Protein AF-0000000069707863 (afdb_homodimer)

Radius of gyration: 17.32 Å; Cα contacts (8 Å, |Δi|>4): 376; chains: 2; bounding box: 35×45×36 Å

Foldseek 3Di:
DKKKKKKFAFDPVCQVVLVVLCVVCVVVVCPQPFWPDWDKDADPVDRRMIMIITGGNDPVSVVCVCVDPSVCVSVVVRVVGGPDDMDMDMDDDDDDDD/DKKKKKKFAFDPVCQVVLVVLCVVCVVVVCPQPFWPDWDKDADPVDRRMIMIITGGNDPVSVVCVCPDPSVCVSVVVRVVGGPDDMDMDMDDDDDDDD

Solvent-accessible surface area (backbone atoms only — not comparable to full-atom values): 10066 Å² total; per-residue (Å²): 100,31,38,38,42,39,41,39,37,35,30,76,91,33,42,65,60,48,53,53,51,45,66,75,40,48,64,63,56,37,66,32,78,44,36,62,30,34,31,38,31,36,35,70,87,41,88,36,29,35,30,41,42,33,34,21,61,34,71,66,34,48,49,52,43,66,69,29,69,66,38,47,55,54,47,60,56,53,58,74,36,42,69,49,85,65,48,72,52,47,27,32,78,77,44,78,44,114,101,31,38,37,42,38,40,40,36,35,32,76,91,34,40,65,61,48,54,53,52,46,65,74,38,48,64,63,55,37,65,32,80,45,36,62,28,34,33,37,30,36,35,69,88,40,88,38,28,36,31,42,42,33,34,20,62,35,71,64,34,49,50,52,43,66,69,28,70,65,39,49,56,55,47,60,58,54,58,74,35,42,66,50,82,66,47,73,53,48,26,32,76,76,44,80,44,115

Structure (mmCIF, N/CA/C/O backbone):
data_AF-0000000069707863-model_v1
#
loop_
_entity.id
_entity.type
_entity.pdbx_description
1 polymer 'Quinol monooxygenase YgiN'
#
loop_
_atom_site.group_PDB
_atom_site.id
_atom_site.type_symbol
_atom_site.label_atom_id
_atom_site.label_alt_id
_atom_site.label_comp_id
_atom_site.label_asym_id
_atom_site.label_entity_id
_atom_site.label_seq_id
_atom_site.pdbx_PDB_ins_code
_atom_site.Cartn_x
_atom_site.Cartn_y
_atom_site.Cartn_z
_atom_site.occupancy
_atom_site.B_iso_or_equiv
_atom_site.auth_seq_id
_atom_site.auth_comp_id
_atom_site.auth_asym_id
_atom_site.auth_atom_id
_atom_site.pdbx_PDB_model_num
ATOM 1 N N . MET A 1 1 ? 14.539 -3.631 5.797 1 92.75 1 MET A N 1
ATOM 2 C CA . MET A 1 1 ? 13.281 -4.238 5.383 1 92.75 1 MET A CA 1
ATOM 3 C C . MET A 1 1 ? 12.586 -3.387 4.328 1 92.75 1 MET A C 1
ATOM 5 O O . MET A 1 1 ? 12.578 -2.158 4.422 1 92.75 1 MET A O 1
ATOM 9 N N . MET A 1 2 ? 12.18 -4.062 3.244 1 97.88 2 MET A N 1
ATOM 10 C CA . MET A 1 2 ? 11.547 -3.383 2.115 1 97.88 2 MET A CA 1
ATOM 11 C C . MET A 1 2 ? 10.086 -3.801 1.975 1 97.88 2 MET A C 1
ATOM 13 O O . MET A 1 2 ? 9.766 -4.984 2.068 1 97.88 2 MET A O 1
ATOM 17 N N . ILE A 1 3 ? 9.281 -2.76 1.817 1 98.75 3 ILE A N 1
ATOM 18 C CA . ILE A 1 3 ? 7.863 -3 1.595 1 98.75 3 ILE A CA 1
ATOM 19 C C . ILE A 1 3 ? 7.574 -3.055 0.096 1 98.75 3 ILE A C 1
ATOM 21 O O . ILE A 1 3 ? 8.086 -2.232 -0.67 1 98.75 3 ILE A O 1
ATOM 25 N N . ARG A 1 4 ? 6.828 -4.039 -0.328 1 98.75 4 ARG A N 1
ATOM 26 C CA . ARG A 1 4 ? 6.414 -4.164 -1.722 1 98.75 4 ARG A CA 1
ATOM 27 C C . ARG A 1 4 ? 4.895 -4.227 -1.838 1 98.75 4 ARG A C 1
ATOM 29 O O . ARG A 1 4 ? 4.246 -5 -1.13 1 98.75 4 ARG A O 1
ATOM 36 N N . VAL A 1 5 ? 4.332 -3.342 -2.664 1 98.75 5 VAL A N 1
ATOM 37 C CA . VAL A 1 5 ? 2.9 -3.35 -2.953 1 98.75 5 VAL A CA 1
ATOM 38 C C . VAL A 1 5 ? 2.678 -3.531 -4.453 1 98.75 5 VAL A C 1
ATOM 40 O O . VAL A 1 5 ? 3.291 -2.838 -5.266 1 98.75 5 VAL A O 1
ATOM 43 N N . VAL A 1 6 ? 1.87 -4.477 -4.824 1 98.69 6 VAL A N 1
ATOM 44 C CA . VAL A 1 6 ? 1.46 -4.699 -6.207 1 98.69 6 VAL A CA 1
ATOM 45 C C . VAL A 1 6 ? -0.06 -4.598 -6.316 1 98.69 6 VAL A C 1
ATOM 47 O O . VAL A 1 6 ? -0.788 -5.348 -5.66 1 98.69 6 VAL A O 1
ATOM 50 N N . ARG A 1 7 ? -0.559 -3.674 -7.078 1 98.56 7 ARG A N 1
ATOM 51 C CA . ARG A 1 7 ? -1.98 -3.469 -7.332 1 98.56 7 ARG A CA 1
ATOM 52 C C . ARG A 1 7 ? -2.387 -4.055 -8.68 1 98.56 7 ARG A C 1
ATOM 54 O O . ARG A 1 7 ? -1.834 -3.684 -9.719 1 98.56 7 ARG A O 1
ATOM 61 N N . MET A 1 8 ? -3.361 -4.922 -8.57 1 98.81 8 MET A N 1
ATOM 62 C CA . MET A 1 8 ? -3.729 -5.734 -9.734 1 98.81 8 MET A CA 1
ATOM 63 C C . MET A 1 8 ? -5.215 -5.598 -10.039 1 98.81 8 MET A C 1
ATOM 65 O O . MET A 1 8 ? -6.055 -5.73 -9.148 1 98.81 8 MET A O 1
ATOM 69 N N . THR A 1 9 ? -5.535 -5.328 -11.305 1 98.88 9 THR A N 1
ATOM 70 C CA . THR A 1 9 ? -6.914 -5.27 -11.773 1 98.88 9 THR A CA 1
ATOM 71 C C . THR A 1 9 ? -7.234 -6.465 -12.664 1 98.88 9 THR A C 1
ATOM 73 O O . THR A 1 9 ? -6.574 -6.68 -13.688 1 98.88 9 THR A O 1
ATOM 76 N N . PHE A 1 10 ? -8.25 -7.152 -12.281 1 98.88 10 PHE A N 1
ATOM 77 C CA . PHE A 1 10 ? -8.57 -8.398 -12.969 1 98.88 10 PHE A CA 1
ATOM 78 C C . PHE A 1 10 ? -9.844 -8.242 -13.797 1 98.88 10 PHE A C 1
ATOM 80 O O . PHE A 1 10 ? -10.688 -7.391 -13.5 1 98.88 10 PHE A O 1
ATOM 87 N N . GLN A 1 11 ? -9.859 -9.086 -14.844 1 98.69 11 GLN A N 1
ATOM 88 C CA . GLN A 1 11 ? -11.156 -9.289 -15.477 1 98.69 11 GLN A CA 1
ATOM 89 C C . GLN A 1 11 ? -12.188 -9.781 -14.469 1 98.69 11 GLN A C 1
ATOM 91 O O . GLN A 1 11 ? -11.891 -10.641 -13.633 1 98.69 11 GLN A O 1
ATOM 96 N N . GLU A 1 12 ? -13.352 -9.227 -14.562 1 98.06 12 GLU A N 1
ATOM 97 C CA . GLU A 1 12 ? -14.344 -9.469 -13.523 1 98.06 12 GLU A CA 1
ATOM 98 C C . GLU A 1 12 ? -14.656 -10.961 -13.398 1 98.06 12 GLU A C 1
ATOM 100 O O . GLU A 1 12 ? -14.898 -11.461 -12.297 1 98.06 12 GLU A O 1
ATOM 105 N N . ASP A 1 13 ? -14.594 -11.633 -14.508 1 98.44 13 ASP A N 1
ATOM 106 C CA . ASP A 1 13 ? -14.945 -13.055 -14.484 1 98.44 13 ASP A CA 1
ATOM 107 C C . ASP A 1 13 ? -13.727 -13.914 -14.172 1 98.44 13 ASP A C 1
ATOM 109 O O . ASP A 1 13 ? -13.797 -15.148 -14.219 1 98.44 13 ASP A O 1
ATOM 113 N N . LYS A 1 14 ? -12.609 -13.312 -13.805 1 98.75 14 LYS A N 1
ATOM 114 C CA . LYS A 1 14 ? -11.383 -14.062 -13.562 1 98.75 14 LYS A CA 1
ATOM 115 C C . LYS A 1 14 ? -10.906 -13.898 -12.125 1 98.75 14 LYS A C 1
ATOM 117 O O . LYS A 1 14 ? -9.812 -14.344 -11.773 1 98.75 14 LYS A O 1
ATOM 122 N N . VAL A 1 15 ? -11.695 -13.25 -11.336 1 98.56 15 VAL A N 1
ATOM 123 C CA . VAL A 1 15 ? -11.344 -12.984 -9.945 1 98.56 15 VAL A CA 1
ATOM 124 C C . VAL A 1 15 ? -11.148 -14.305 -9.203 1 98.56 15 VAL A C 1
ATOM 126 O O . VAL A 1 15 ? -10.156 -14.484 -8.484 1 98.56 15 VAL A O 1
ATOM 129 N N . ARG A 1 16 ? -12.047 -15.25 -9.398 1 98.5 16 ARG A N 1
ATOM 130 C CA . ARG A 1 16 ? -11.961 -16.531 -8.711 1 98.5 16 ARG A CA 1
ATOM 131 C C . ARG A 1 16 ? -10.703 -17.281 -9.125 1 98.5 16 ARG A C 1
ATOM 133 O O . ARG A 1 16 ? -10.055 -17.922 -8.289 1 98.5 16 ARG A O 1
ATOM 140 N N . ASP A 1 17 ? -10.383 -17.219 -10.359 1 98.75 17 ASP A N 1
ATOM 141 C CA . ASP A 1 17 ? -9.164 -17.859 -10.844 1 98.75 17 ASP A CA 1
ATOM 142 C C . ASP A 1 17 ? -7.93 -17.312 -10.125 1 98.75 17 ASP A C 1
ATOM 144 O O . ASP A 1 17 ? -7.047 -18.078 -9.727 1 98.75 17 ASP A O 1
ATOM 148 N N . PHE A 1 18 ? -7.91 -16.047 -9.945 1 98.81 18 PHE A N 1
ATOM 149 C CA . PHE A 1 18 ? -6.797 -15.406 -9.25 1 98.81 18 PHE A CA 1
ATOM 150 C C . PHE A 1 18 ? -6.727 -15.875 -7.797 1 98.81 18 PHE A C 1
ATOM 152 O O . PHE A 1 18 ? -5.66 -16.266 -7.316 1 98.81 18 PHE A O 1
ATOM 159 N N . LEU A 1 19 ? -7.852 -15.805 -7.148 1 98.69 19 LEU A N 1
ATOM 160 C CA . LEU A 1 19 ? -7.895 -16.156 -5.734 1 98.69 19 LEU A CA 1
ATOM 161 C C . LEU A 1 19 ? -7.461 -17.609 -5.52 1 98.69 19 LEU A C 1
ATOM 163 O O . LEU A 1 19 ? -6.742 -17.906 -4.566 1 98.69 19 LEU A O 1
ATOM 167 N N . ASP A 1 20 ? -7.848 -18.516 -6.445 1 98.69 20 ASP A N 1
ATOM 168 C CA . ASP A 1 20 ? -7.445 -19.906 -6.375 1 98.69 20 ASP A CA 1
ATOM 169 C C . ASP A 1 20 ? -5.938 -20.062 -6.562 1 98.69 20 ASP A C 1
ATOM 171 O O . ASP A 1 20 ? -5.289 -20.828 -5.855 1 98.69 20 ASP A O 1
ATOM 175 N N . ASN A 1 21 ? -5.504 -19.328 -7.48 1 98.56 21 ASN A N 1
ATOM 176 C CA . ASN A 1 21 ? -4.07 -19.375 -7.746 1 98.56 21 ASN A CA 1
ATOM 177 C C . ASN A 1 21 ? -3.268 -18.859 -6.555 1 98.56 21 ASN A C 1
ATOM 179 O O . ASN A 1 21 ? -2.256 -19.453 -6.176 1 98.56 21 ASN A O 1
ATOM 183 N N . PHE A 1 22 ? -3.719 -17.766 -5.953 1 98.62 22 PHE A N 1
ATOM 184 C CA . PHE A 1 22 ? -3.061 -17.203 -4.781 1 98.62 22 PHE A CA 1
ATOM 185 C C . PHE A 1 22 ? -3.08 -18.203 -3.625 1 98.62 22 PHE A C 1
ATOM 187 O O . PHE A 1 22 ? -2.057 -18.422 -2.973 1 98.62 22 PHE A O 1
ATOM 194 N N . GLU A 1 23 ? -4.172 -18.797 -3.455 1 98.5 23 GLU A N 1
ATOM 195 C CA . GLU A 1 23 ? -4.316 -19.797 -2.395 1 98.5 23 GLU A CA 1
ATOM 196 C C . GLU A 1 23 ? -3.34 -20.953 -2.588 1 98.5 23 GLU A C 1
ATOM 198 O O . GLU A 1 23 ? -2.725 -21.422 -1.628 1 98.5 23 GLU A O 1
ATOM 203 N N . ALA A 1 24 ? -3.16 -21.312 -3.742 1 98.44 24 ALA A N 1
ATOM 204 C CA . ALA A 1 24 ? -2.318 -22.469 -4.062 1 98.44 24 ALA A CA 1
ATOM 205 C C . ALA A 1 24 ? -0.843 -22.141 -3.846 1 98.44 24 ALA A C 1
ATOM 207 O O . ALA A 1 24 ? -0.027 -23.047 -3.645 1 98.44 24 ALA A O 1
ATOM 208 N N . ASN A 1 25 ? -0.491 -20.797 -3.852 1 98.56 25 ASN A N 1
ATOM 209 C CA . ASN A 1 25 ? 0.928 -20.469 -3.918 1 98.56 25 ASN A CA 1
ATOM 210 C C . ASN A 1 25 ? 1.346 -19.578 -2.752 1 98.56 25 ASN A C 1
ATOM 212 O O . ASN A 1 25 ? 2.539 -19.359 -2.529 1 98.56 25 ASN A O 1
ATOM 216 N N . LYS A 1 26 ? 0.428 -19.047 -1.979 1 98.44 26 LYS A N 1
ATOM 217 C CA . LYS A 1 26 ? 0.691 -18 -0.992 1 98.44 26 LYS A CA 1
ATOM 218 C C . LYS A 1 26 ? 1.717 -18.469 0.039 1 98.44 26 LYS A C 1
ATOM 220 O O . LYS A 1 26 ? 2.568 -17.688 0.471 1 98.44 26 LYS A O 1
ATOM 225 N N . GLU A 1 27 ? 1.686 -19.75 0.437 1 98.62 27 GLU A N 1
ATOM 226 C CA . GLU A 1 27 ? 2.625 -20.25 1.438 1 98.62 27 GLU A CA 1
ATOM 227 C C . GLU A 1 27 ? 4.039 -20.328 0.872 1 98.62 27 GLU A C 1
ATOM 229 O O . GLU A 1 27 ? 5.012 -20.016 1.562 1 98.62 27 GLU A O 1
ATOM 234 N N . LYS A 1 28 ? 4.133 -20.797 -0.359 1 98.69 28 LYS A N 1
ATOM 235 C CA . LYS A 1 28 ? 5.441 -20.844 -1.007 1 98.69 28 LYS A CA 1
ATOM 236 C C . LYS A 1 28 ? 6.043 -19.453 -1.132 1 98.69 28 LYS A C 1
ATOM 238 O O . LYS A 1 28 ? 7.242 -19.266 -0.92 1 98.69 28 LYS A O 1
ATOM 243 N N . ILE A 1 29 ? 5.203 -18.422 -1.419 1 98.44 29 ILE A N 1
ATOM 244 C CA . ILE A 1 29 ? 5.648 -17.047 -1.562 1 98.44 29 ILE A CA 1
ATOM 245 C C . ILE A 1 29 ? 6.105 -16.5 -0.209 1 98.44 29 ILE A C 1
ATOM 247 O O . ILE A 1 29 ? 7.211 -15.977 -0.086 1 98.44 29 ILE A O 1
ATOM 251 N N . ARG A 1 30 ? 5.281 -16.719 0.786 1 98.62 30 ARG A N 1
ATOM 252 C CA . ARG A 1 30 ? 5.578 -16.219 2.127 1 98.62 30 ARG A CA 1
ATOM 253 C C . ARG A 1 30 ? 6.871 -16.828 2.662 1 98.62 30 ARG A C 1
ATOM 255 O O . ARG A 1 30 ? 7.629 -16.172 3.375 1 98.62 30 ARG A O 1
ATOM 262 N N . HIS A 1 31 ? 7.121 -18.047 2.287 1 98.44 31 HIS A N 1
ATOM 263 C CA . HIS A 1 31 ? 8.258 -18.766 2.859 1 98.44 31 HIS A CA 1
ATOM 264 C C . HIS A 1 31 ? 9.469 -18.703 1.928 1 98.44 31 HIS A C 1
ATOM 266 O O . HIS A 1 31 ? 10.477 -19.375 2.174 1 98.44 31 HIS A O 1
ATOM 272 N N . PHE A 1 32 ? 9.281 -18 0.833 1 98.56 32 PHE A N 1
ATOM 273 C CA . PHE A 1 32 ? 10.469 -17.781 0.01 1 98.56 32 PHE A CA 1
ATOM 274 C C . PHE A 1 32 ? 11.555 -17.062 0.804 1 98.56 32 PHE A C 1
ATOM 276 O O . PHE A 1 32 ? 11.258 -16.156 1.593 1 98.56 32 PHE A O 1
ATOM 283 N N . PRO A 1 33 ? 12.812 -17.438 0.567 1 98.38 33 PRO A N 1
ATOM 284 C CA . PRO A 1 33 ? 13.883 -16.828 1.354 1 98.38 33 PRO A CA 1
ATOM 285 C C . PRO A 1 33 ? 13.875 -15.297 1.271 1 98.38 33 PRO A C 1
ATOM 287 O O . PRO A 1 33 ? 13.914 -14.734 0.173 1 98.38 33 PRO A O 1
ATOM 290 N N . GLY A 1 34 ? 13.766 -14.641 2.43 1 98.5 34 GLY A N 1
ATOM 291 C CA . GLY A 1 34 ? 13.812 -13.188 2.5 1 98.5 34 GLY A CA 1
ATOM 292 C C . GLY A 1 34 ? 12.445 -12.555 2.65 1 98.5 34 GLY A C 1
ATOM 293 O O . GLY A 1 34 ? 12.344 -11.383 3.014 1 98.5 34 GLY A O 1
ATOM 294 N N . CYS A 1 35 ? 11.367 -13.258 2.35 1 98.75 35 CYS A N 1
ATOM 295 C CA . CYS A 1 35 ? 10.016 -12.758 2.576 1 98.75 35 CYS A CA 1
ATOM 296 C C . CYS A 1 35 ? 9.609 -12.922 4.035 1 98.75 35 CYS A C 1
ATOM 298 O O . CYS A 1 35 ? 9.57 -14.039 4.551 1 98.75 35 CYS A O 1
ATOM 300 N N . ARG A 1 36 ? 9.219 -11.836 4.668 1 98.56 36 ARG A N 1
ATOM 301 C CA . ARG A 1 36 ? 8.984 -11.891 6.109 1 98.56 36 ARG A CA 1
ATOM 302 C C . ARG A 1 36 ? 7.504 -11.711 6.43 1 98.56 36 ARG A C 1
ATOM 304 O O . ARG A 1 36 ? 7.07 -11.984 7.555 1 98.56 36 ARG A O 1
ATOM 311 N N . TYR A 1 37 ? 6.75 -11.281 5.496 1 98.62 37 TYR A N 1
ATOM 312 C CA . TYR A 1 37 ? 5.344 -10.961 5.699 1 98.62 37 TYR A CA 1
ATOM 313 C C . TYR A 1 37 ? 4.609 -10.844 4.371 1 98.62 37 TYR A C 1
ATOM 315 O O . TYR A 1 37 ? 5.164 -10.328 3.395 1 98.62 37 TYR A O 1
ATOM 323 N N . LEU A 1 38 ? 3.391 -11.336 4.293 1 98.81 38 LEU A N 1
ATOM 324 C CA . LEU A 1 38 ? 2.59 -11.273 3.072 1 98.81 38 LEU A CA 1
ATOM 325 C C . LEU A 1 38 ? 1.11 -11.109 3.402 1 98.81 38 LEU A C 1
ATOM 327 O O . LEU A 1 38 ? 0.571 -11.844 4.234 1 98.81 38 LEU A O 1
ATOM 331 N N . GLU A 1 39 ? 0.471 -10.125 2.795 1 98.81 39 GLU A N 1
ATOM 332 C CA . GLU A 1 39 ? -0.979 -9.977 2.859 1 98.81 39 GLU A CA 1
ATOM 333 C C . GLU A 1 39 ? -1.587 -9.867 1.465 1 98.81 39 GLU A C 1
ATOM 335 O O . GLU A 1 39 ? -0.919 -9.43 0.523 1 98.81 39 GLU A O 1
ATOM 340 N N . LEU A 1 40 ? -2.787 -10.273 1.352 1 98.88 40 LEU A N 1
ATOM 341 C CA . LEU A 1 40 ? -3.641 -9.953 0.212 1 98.88 40 LEU A CA 1
ATOM 342 C C . LEU A 1 40 ? -4.762 -9.008 0.622 1 98.88 40 LEU A C 1
ATOM 344 O O . LEU A 1 40 ? -5.48 -9.266 1.591 1 98.88 40 LEU A O 1
ATOM 348 N N . TRP A 1 41 ? -4.84 -7.848 -0.113 1 98.88 41 TRP A N 1
ATOM 349 C CA . TRP A 1 41 ? -5.898 -6.867 0.104 1 98.88 41 TRP A CA 1
ATOM 350 C C . TRP A 1 41 ? -6.863 -6.84 -1.076 1 98.88 41 TRP A C 1
ATOM 352 O O . TRP A 1 41 ? -6.48 -7.148 -2.207 1 98.88 41 TRP A O 1
ATOM 362 N N . GLN A 1 42 ? -8.117 -6.566 -0.79 1 98.75 42 GLN A N 1
ATOM 363 C CA . GLN A 1 42 ? -9.102 -6.262 -1.825 1 98.75 42 GLN A CA 1
ATOM 364 C C . GLN A 1 42 ? -9.562 -4.812 -1.734 1 98.75 42 GLN A C 1
ATOM 366 O O . GLN A 1 42 ? -9.844 -4.312 -0.643 1 98.75 42 GLN A O 1
ATOM 371 N N . ASP A 1 43 ? -9.641 -4.148 -2.896 1 98.62 43 ASP A N 1
ATOM 372 C CA . ASP A 1 43 ? -10.117 -2.771 -2.949 1 98.62 43 ASP A CA 1
ATOM 373 C C . ASP A 1 43 ? -11.516 -2.652 -2.359 1 98.62 43 ASP A C 1
ATOM 375 O O . ASP A 1 43 ? -12.375 -3.508 -2.6 1 98.62 43 ASP A O 1
ATOM 379 N N . LYS A 1 44 ? -11.68 -1.591 -1.643 1 97.56 44 LYS A N 1
ATOM 380 C CA . LYS A 1 44 ? -12.953 -1.398 -0.951 1 97.56 44 LYS A CA 1
ATOM 381 C C . LYS A 1 44 ? -14.086 -1.161 -1.942 1 97.56 44 LYS A C 1
ATOM 383 O O . LYS A 1 44 ? -15.219 -1.579 -1.706 1 97.56 44 LYS A O 1
ATOM 388 N N . ASN A 1 45 ? -13.789 -0.566 -3.059 1 96.25 45 ASN A N 1
ATOM 389 C CA . ASN A 1 45 ? -14.82 -0.116 -3.982 1 96.25 45 ASN A CA 1
ATOM 390 C C . ASN A 1 45 ? -14.906 -1.016 -5.211 1 96.25 45 ASN A C 1
ATOM 392 O O . ASN A 1 45 ? -15.953 -1.097 -5.855 1 96.25 45 ASN A O 1
ATOM 396 N N . PHE A 1 46 ? -13.812 -1.64 -5.551 1 97.5 46 PHE A N 1
ATOM 397 C CA . PHE A 1 46 ? -13.734 -2.451 -6.762 1 97.5 46 PHE A CA 1
ATOM 398 C C . PHE A 1 46 ? -13.367 -3.891 -6.426 1 97.5 46 PHE A C 1
ATOM 400 O O . PHE A 1 46 ? -12.211 -4.188 -6.113 1 97.5 46 PHE A O 1
ATOM 407 N N . LYS A 1 47 ? -14.273 -4.785 -6.676 1 97.5 47 LYS A N 1
ATOM 408 C CA . LYS A 1 47 ? -14.141 -6.172 -6.23 1 97.5 47 LYS A CA 1
ATOM 409 C C . LYS A 1 47 ? -13.117 -6.922 -7.074 1 97.5 47 LYS A C 1
ATOM 411 O O . LYS A 1 47 ? -12.68 -8.016 -6.703 1 97.5 47 LYS A O 1
ATOM 416 N N . ASN A 1 48 ? -12.789 -6.348 -8.234 1 98.75 48 ASN A N 1
ATOM 417 C CA . ASN A 1 48 ? -11.836 -7.039 -9.102 1 98.75 48 ASN A CA 1
ATOM 418 C C . ASN A 1 48 ? -10.438 -6.449 -8.977 1 98.75 48 ASN A C 1
ATOM 420 O O . ASN A 1 48 ? -9.578 -6.703 -9.82 1 98.75 48 ASN A O 1
ATOM 424 N N . ILE A 1 49 ? -10.211 -5.586 -8 1 98.81 49 ILE A N 1
ATOM 425 C CA . ILE A 1 49 ? -8.891 -5.02 -7.762 1 98.81 49 ILE A CA 1
ATOM 426 C C . ILE A 1 49 ? -8.328 -5.57 -6.453 1 98.81 49 ILE A C 1
ATOM 428 O O . ILE A 1 49 ? -8.977 -5.488 -5.406 1 98.81 49 ILE A O 1
ATOM 432 N N . PHE A 1 50 ? -7.086 -6.148 -6.547 1 98.88 50 PHE A N 1
ATOM 433 C CA . PHE A 1 50 ? -6.391 -6.734 -5.406 1 98.88 50 PHE A CA 1
ATOM 434 C C . PHE A 1 50 ? -4.977 -6.176 -5.293 1 98.88 50 PHE A C 1
ATOM 436 O O . PHE A 1 50 ? -4.418 -5.676 -6.273 1 98.88 50 PHE A O 1
ATOM 443 N N . MET A 1 51 ? -4.445 -6.27 -4.035 1 98.81 51 MET A N 1
ATOM 444 C CA . MET A 1 51 ? -3.07 -5.852 -3.775 1 98.81 51 MET A CA 1
ATOM 445 C C . MET A 1 51 ? -2.348 -6.875 -2.906 1 98.81 51 MET A C 1
ATOM 447 O O . MET A 1 51 ? -2.926 -7.41 -1.956 1 98.81 51 MET A O 1
ATOM 451 N N . THR A 1 52 ? -1.172 -7.156 -3.299 1 98.81 52 THR A N 1
ATOM 452 C CA . THR A 1 52 ? -0.298 -7.844 -2.355 1 98.81 52 THR A CA 1
ATOM 453 C C . THR A 1 52 ? 0.585 -6.848 -1.611 1 98.81 52 THR A C 1
ATOM 455 O O . THR A 1 52 ? 1.066 -5.875 -2.199 1 98.81 52 THR A O 1
ATOM 458 N N . TYR A 1 53 ? 0.608 -7.055 -0.36 1 98.81 53 TYR A N 1
ATOM 459 C CA . TYR A 1 53 ? 1.462 -6.324 0.57 1 98.81 53 TYR A CA 1
ATOM 460 C C . TYR A 1 53 ? 2.459 -7.258 1.244 1 98.81 53 TYR A C 1
ATOM 462 O O . TYR A 1 53 ? 2.068 -8.172 1.977 1 98.81 53 TYR A O 1
ATOM 470 N N . SER A 1 54 ? 3.82 -6.945 1.012 1 98.81 54 SER A N 1
ATOM 471 C CA . SER A 1 54 ? 4.82 -7.883 1.513 1 98.81 54 SER A CA 1
ATOM 472 C C . SER A 1 54 ? 6.043 -7.148 2.055 1 98.81 54 SER A C 1
ATOM 474 O O . SER A 1 54 ? 6.301 -6.004 1.684 1 98.81 54 SER A O 1
ATOM 476 N N . HIS A 1 55 ? 6.688 -7.801 2.992 1 98.75 55 HIS A N 1
ATOM 477 C CA . HIS A 1 55 ? 7.945 -7.328 3.557 1 98.75 55 HIS A CA 1
ATOM 478 C C . HIS A 1 55 ? 9.102 -8.234 3.156 1 98.75 55 HIS A C 1
ATOM 480 O O . HIS A 1 55 ? 9.039 -9.453 3.336 1 98.75 55 HIS A O 1
ATOM 486 N N . TRP A 1 56 ? 10.141 -7.59 2.682 1 98.62 56 TRP A N 1
ATOM 487 C CA . TRP A 1 56 ? 11.328 -8.305 2.229 1 98.62 56 TRP A CA 1
ATOM 488 C C . TRP A 1 56 ? 12.57 -7.84 2.982 1 98.62 56 TRP A C 1
ATOM 490 O O . TRP A 1 56 ? 12.742 -6.641 3.227 1 98.62 56 TRP A O 1
ATOM 500 N N . GLU A 1 57 ? 13.469 -8.758 3.236 1 98.31 57 GLU A N 1
ATOM 501 C CA . GLU A 1 57 ? 14.672 -8.461 4.008 1 98.31 57 GLU A CA 1
ATOM 502 C C . GLU A 1 57 ? 15.578 -7.484 3.268 1 98.31 57 GLU A C 1
ATOM 504 O O . GLU A 1 57 ? 16.312 -6.723 3.893 1 98.31 57 GLU A O 1
ATOM 509 N N . SER A 1 58 ? 15.547 -7.613 1.938 1 97.5 58 SER A N 1
ATOM 510 C CA . SER A 1 58 ? 16.375 -6.75 1.104 1 97.5 58 SER A CA 1
ATOM 511 C C . SER A 1 58 ? 15.844 -6.688 -0.326 1 97.5 58 SER A C 1
ATOM 513 O O . SER A 1 58 ? 14.992 -7.492 -0.713 1 97.5 58 SER A O 1
ATOM 515 N N . GLU A 1 59 ? 16.297 -5.703 -0.994 1 97 59 GLU A N 1
ATOM 516 C CA . GLU A 1 59 ? 15.977 -5.625 -2.416 1 97 59 GLU A CA 1
ATOM 517 C C . GLU A 1 59 ? 16.5 -6.848 -3.164 1 97 59 GLU A C 1
ATOM 519 O O . GLU A 1 59 ? 15.859 -7.336 -4.098 1 97 59 GLU A O 1
ATOM 524 N N . GLU A 1 60 ? 17.656 -7.281 -2.723 1 97.75 60 GLU A N 1
ATOM 525 C CA . GLU A 1 60 ? 18.266 -8.461 -3.334 1 97.75 60 GLU A CA 1
ATOM 526 C C . GLU A 1 60 ? 17.375 -9.688 -3.158 1 97.75 60 GLU A C 1
ATOM 528 O O . GLU A 1 60 ? 17.188 -10.477 -4.094 1 97.75 60 GLU A O 1
ATOM 533 N N . ALA A 1 61 ? 16.812 -9.812 -1.992 1 98.25 61 ALA A N 1
ATOM 534 C CA . ALA A 1 61 ? 15.93 -10.945 -1.729 1 98.25 61 ALA A CA 1
ATOM 535 C C . ALA A 1 61 ? 14.695 -10.883 -2.625 1 98.25 61 ALA A C 1
ATOM 537 O O . ALA A 1 61 ? 14.297 -11.898 -3.207 1 98.25 61 ALA A O 1
ATOM 538 N N . LEU A 1 62 ? 14.125 -9.703 -2.773 1 98.31 62 LEU A N 1
ATOM 539 C CA . LEU A 1 62 ? 12.969 -9.531 -3.648 1 98.31 62 LEU A CA 1
ATOM 540 C C . LEU A 1 62 ? 13.328 -9.859 -5.094 1 98.31 62 LEU A C 1
ATOM 542 O O . LEU A 1 62 ? 12.57 -10.539 -5.789 1 98.31 62 LEU A O 1
ATOM 546 N N . ASN A 1 63 ? 14.484 -9.422 -5.523 1 98.12 63 ASN A N 1
ATOM 547 C CA . ASN A 1 63 ? 14.914 -9.672 -6.895 1 98.12 63 ASN A CA 1
ATOM 548 C C . ASN A 1 63 ? 15.148 -11.164 -7.145 1 98.12 63 ASN A C 1
ATOM 550 O O . ASN A 1 63 ? 14.852 -11.672 -8.227 1 98.12 63 ASN A O 1
ATOM 554 N N . GLN A 1 64 ? 15.68 -11.852 -6.16 1 98.44 64 GLN A N 1
ATOM 555 C CA . GLN A 1 64 ? 15.836 -13.297 -6.27 1 98.44 64 GLN A CA 1
ATOM 556 C C . GLN A 1 64 ? 14.484 -13.977 -6.453 1 98.44 64 GLN A C 1
ATOM 558 O O . GLN A 1 64 ? 14.359 -14.914 -7.25 1 98.44 64 GLN A O 1
ATOM 563 N N . TYR A 1 65 ? 13.562 -13.484 -5.738 1 98.69 65 TYR A N 1
ATOM 564 C CA . TYR A 1 65 ? 12.211 -14.016 -5.879 1 98.69 65 TYR A CA 1
ATOM 565 C C . TYR A 1 65 ? 11.672 -13.75 -7.277 1 98.69 65 TYR A C 1
ATOM 567 O O . TYR A 1 65 ? 11.156 -14.656 -7.938 1 98.69 65 TYR A O 1
ATOM 575 N N . ARG A 1 66 ? 11.797 -12.5 -7.754 1 98.06 66 ARG A N 1
ATOM 576 C CA . ARG A 1 66 ? 11.258 -12.109 -9.047 1 98.06 66 ARG A CA 1
ATOM 577 C C . ARG A 1 66 ? 11.914 -12.898 -10.18 1 98.06 66 ARG A C 1
ATOM 579 O O . ARG A 1 66 ? 11.312 -13.094 -11.234 1 98.06 66 ARG A O 1
ATOM 586 N N . ASP A 1 67 ? 13.141 -13.391 -9.914 1 98.12 67 ASP A N 1
ATOM 587 C CA . ASP A 1 67 ? 13.883 -14.141 -10.914 1 98.12 67 ASP A CA 1
ATOM 588 C C . ASP A 1 67 ? 13.68 -15.648 -10.742 1 98.12 67 ASP A C 1
ATOM 590 O O . ASP A 1 67 ? 14.188 -16.438 -11.531 1 98.12 67 ASP A O 1
ATOM 594 N N . SER A 1 68 ? 12.984 -16.062 -9.82 1 98.56 68 SER A N 1
ATOM 595 C CA . SER A 1 68 ? 12.805 -17.469 -9.477 1 98.56 68 SER A CA 1
ATOM 596 C C . SER A 1 68 ? 11.781 -18.125 -10.398 1 98.56 68 SER A C 1
ATOM 598 O O . SER A 1 68 ? 10.961 -17.438 -11.016 1 98.56 68 SER A O 1
ATOM 600 N N . GLU A 1 69 ? 11.805 -19.438 -10.438 1 98.12 69 GLU A N 1
ATOM 601 C CA . GLU A 1 69 ? 10.805 -20.234 -11.156 1 98.12 69 GLU A CA 1
ATOM 602 C C . GLU A 1 69 ? 9.422 -20.078 -10.531 1 98.12 69 GLU A C 1
ATOM 604 O O . GLU A 1 69 ? 8.414 -20.031 -11.242 1 98.12 69 GLU A O 1
ATOM 609 N N . LEU A 1 70 ? 9.461 -19.938 -9.242 1 98.38 70 LEU A N 1
ATOM 610 C CA . LEU A 1 70 ? 8.203 -19.766 -8.531 1 98.38 70 LEU A CA 1
ATOM 611 C C . LEU A 1 70 ? 7.469 -18.516 -9.016 1 98.38 70 LEU A C 1
ATOM 613 O O . LEU A 1 70 ? 6.309 -18.578 -9.422 1 98.38 70 LEU A O 1
ATOM 617 N N . PHE A 1 71 ? 8.133 -17.375 -9.023 1 98.56 71 PHE A N 1
ATOM 618 C CA . PHE A 1 71 ? 7.52 -16.125 -9.445 1 98.56 71 PHE A CA 1
ATOM 619 C C . PHE A 1 71 ? 7.082 -16.203 -10.898 1 98.56 71 PHE A C 1
ATOM 621 O O . PHE A 1 71 ? 5.957 -15.828 -11.234 1 98.56 71 PHE A O 1
ATOM 628 N N . LYS A 1 72 ? 7.988 -16.703 -11.727 1 98.12 72 LYS A N 1
ATOM 629 C CA . LYS A 1 72 ? 7.684 -16.75 -13.148 1 98.12 72 LYS A CA 1
ATOM 630 C C . LYS A 1 72 ? 6.426 -17.578 -13.406 1 98.12 72 LYS A C 1
ATOM 632 O O . LYS A 1 72 ? 5.57 -17.188 -14.211 1 98.12 72 LYS A O 1
ATOM 637 N N . SER A 1 73 ? 6.32 -18.625 -12.719 1 97.81 73 SER A N 1
ATOM 638 C CA . SER A 1 73 ? 5.152 -19.484 -12.891 1 97.81 73 SER A CA 1
ATOM 639 C C . SER A 1 73 ? 3.885 -18.797 -12.398 1 97.81 73 SER A C 1
ATOM 641 O O . SER A 1 73 ? 2.891 -18.719 -13.125 1 97.81 73 SER A O 1
ATOM 643 N N . VAL A 1 74 ? 3.893 -18.25 -11.195 1 98.25 74 VAL A N 1
ATOM 644 C CA . VAL A 1 74 ? 2.734 -17.594 -10.602 1 98.25 74 VAL A CA 1
ATOM 645 C C . VAL A 1 74 ? 2.35 -16.375 -11.422 1 98.25 74 VAL A C 1
ATOM 647 O O . VAL A 1 74 ? 1.181 -16.188 -11.766 1 98.25 74 VAL A O 1
ATOM 650 N N . TRP A 1 75 ? 3.326 -15.602 -11.781 1 97.88 75 TRP A N 1
ATOM 651 C CA . TRP A 1 75 ? 3.08 -14.305 -12.414 1 97.88 75 TRP A CA 1
ATOM 652 C C . TRP A 1 75 ? 2.631 -14.484 -13.859 1 97.88 75 TRP A C 1
ATOM 654 O O . TRP A 1 75 ? 1.784 -13.734 -14.352 1 97.88 75 TRP A O 1
ATOM 664 N N . THR A 1 76 ? 3.217 -15.469 -14.562 1 97.75 76 THR A N 1
ATOM 665 C CA . THR A 1 76 ? 2.814 -15.742 -15.938 1 97.75 76 THR A CA 1
ATOM 666 C C . THR A 1 76 ? 1.324 -16.062 -16.016 1 97.75 76 THR A C 1
ATOM 668 O O . THR A 1 76 ? 0.621 -15.555 -16.891 1 97.75 76 THR A O 1
ATOM 671 N N . TYR A 1 77 ? 0.909 -16.828 -15.141 1 98.38 77 TYR A N 1
ATOM 672 C CA . TYR A 1 77 ? -0.512 -17.156 -15.094 1 98.38 77 TYR A CA 1
ATOM 673 C C . TYR A 1 77 ? -1.334 -15.938 -14.672 1 98.38 77 TYR A C 1
ATOM 675 O O . TYR A 1 77 ? -2.33 -15.602 -15.32 1 98.38 77 TYR A O 1
ATOM 683 N N . THR A 1 78 ? -0.95 -15.242 -13.609 1 98.56 78 THR A N 1
ATOM 684 C CA . THR A 1 78 ? -1.692 -14.117 -13.039 1 98.56 78 THR A CA 1
ATOM 685 C C . THR A 1 78 ? -1.9 -13.023 -14.078 1 98.56 78 THR A C 1
ATOM 687 O O . THR A 1 78 ? -2.992 -12.461 -14.188 1 98.56 78 THR A O 1
ATOM 690 N N . LYS A 1 79 ? -0.938 -12.836 -14.898 1 98.19 79 LYS A N 1
ATOM 691 C CA . LYS A 1 79 ? -0.98 -11.75 -15.875 1 98.19 79 LYS A CA 1
ATOM 692 C C . LYS A 1 79 ? -2.051 -12 -16.938 1 98.19 79 LYS A C 1
ATOM 694 O O . LYS A 1 79 ? -2.609 -11.055 -17.484 1 98.19 79 LYS A O 1
ATOM 699 N N . THR A 1 80 ? -2.348 -13.234 -17.219 1 98.56 80 THR A N 1
ATOM 700 C CA . THR A 1 80 ? -3.348 -13.562 -18.234 1 98.56 80 THR A CA 1
ATOM 701 C C . THR A 1 80 ? -4.742 -13.164 -17.75 1 98.56 80 THR A C 1
ATOM 703 O O . THR A 1 80 ? -5.676 -13.078 -18.562 1 98.56 80 THR A O 1
ATOM 706 N N . LEU A 1 81 ? -4.828 -12.922 -16.469 1 98.75 81 LEU A N 1
ATOM 707 C CA . LEU A 1 81 ? -6.129 -12.641 -15.867 1 98.75 81 LEU A CA 1
ATOM 708 C C . LEU A 1 81 ? -6.371 -11.141 -15.781 1 98.75 81 LEU A C 1
ATOM 710 O O . LEU A 1 81 ? -7.484 -10.703 -15.461 1 98.75 81 LEU A O 1
ATOM 714 N N . PHE A 1 82 ? -5.395 -10.305 -16.094 1 98.62 82 PHE A N 1
ATOM 715 C CA . PHE A 1 82 ? -5.441 -8.859 -15.883 1 98.62 82 PHE A CA 1
ATOM 716 C C . PHE A 1 82 ? -6.379 -8.195 -16.891 1 98.62 82 PHE A C 1
ATOM 718 O O . PHE A 1 82 ? -6.512 -8.664 -18.016 1 98.62 82 PHE A O 1
ATOM 725 N N . SER A 1 83 ? -7.035 -7.191 -16.438 1 98.62 83 SER A N 1
ATOM 726 C CA . SER A 1 83 ? -7.762 -6.316 -17.344 1 98.62 83 SER A CA 1
ATOM 727 C C . SER A 1 83 ? -6.992 -5.027 -17.594 1 98.62 83 SER A C 1
ATOM 729 O O . SER A 1 83 ? -7.363 -4.238 -18.469 1 98.62 83 SER A O 1
ATOM 731 N N . GLU A 1 84 ? -5.977 -4.691 -16.812 1 98.19 84 GLU A N 1
ATOM 732 C CA . GLU A 1 84 ? -5.09 -3.535 -16.906 1 98.19 84 GLU A CA 1
ATOM 733 C C . GLU A 1 84 ? -3.684 -3.881 -16.438 1 98.19 84 GLU A C 1
ATOM 735 O O . GLU A 1 84 ? -3.49 -4.855 -15.703 1 98.19 84 GLU A O 1
ATOM 740 N N . LYS A 1 85 ? -2.717 -3.129 -16.875 1 97.5 85 LYS A N 1
ATOM 741 C CA . LYS A 1 85 ? -1.358 -3.309 -16.359 1 97.5 85 LYS A CA 1
ATOM 742 C C . LYS A 1 85 ? -1.302 -3.09 -14.852 1 97.5 85 LYS A C 1
ATOM 744 O O . LYS A 1 85 ? -1.894 -2.139 -14.336 1 97.5 85 LYS A O 1
ATOM 749 N N . PRO A 1 86 ? -0.55 -3.924 -14.172 1 98.19 86 PRO A N 1
ATOM 750 C CA . PRO A 1 86 ? -0.443 -3.738 -12.719 1 98.19 86 PRO A CA 1
ATOM 751 C C . PRO A 1 86 ? 0.427 -2.541 -12.344 1 98.19 86 PRO A C 1
ATOM 753 O O . PRO A 1 86 ? 1.188 -2.039 -13.172 1 98.19 86 PRO A O 1
ATOM 756 N N . MET A 1 87 ? 0.193 -2.086 -11.148 1 97.06 87 MET A N 1
ATOM 757 C CA . MET A 1 87 ? 1.057 -1.094 -10.508 1 97.06 87 MET A CA 1
ATOM 758 C C . MET A 1 87 ? 1.866 -1.721 -9.383 1 97.06 87 MET A C 1
ATOM 760 O O . MET A 1 87 ? 1.323 -2.459 -8.555 1 97.06 87 MET A O 1
ATOM 764 N N . ALA A 1 88 ? 3.154 -1.458 -9.414 1 97.56 88 ALA A N 1
ATOM 765 C CA . ALA A 1 88 ? 4.016 -2 -8.367 1 97.56 88 ALA A CA 1
ATOM 766 C C . ALA A 1 88 ? 5.016 -0.954 -7.883 1 97.56 88 ALA A C 1
ATOM 768 O O . ALA A 1 88 ? 5.566 -0.193 -8.688 1 97.56 88 ALA A O 1
ATOM 769 N N . PHE A 1 89 ? 5.195 -0.92 -6.562 1 97.69 89 PHE A N 1
ATOM 770 C CA . PHE A 1 89 ? 6.242 -0.063 -6.016 1 97.69 89 PHE A CA 1
ATOM 771 C C . PHE A 1 89 ? 6.824 -0.667 -4.742 1 97.69 89 PHE A C 1
ATOM 773 O O . PHE A 1 89 ? 6.18 -1.489 -4.086 1 97.69 89 PHE A O 1
ATOM 780 N N . SER A 1 90 ? 8.023 -0.306 -4.504 1 98.56 90 SER A N 1
ATOM 781 C CA . SER A 1 90 ? 8.734 -0.652 -3.273 1 98.56 90 SER A CA 1
ATOM 782 C C . SER A 1 90 ? 9.008 0.586 -2.428 1 98.56 90 SER A C 1
ATOM 784 O O . SER A 1 90 ? 9.172 1.685 -2.961 1 98.56 90 SER A O 1
ATOM 786 N N . ALA A 1 91 ? 8.992 0.358 -1.171 1 98.56 91 ALA A N 1
ATOM 787 C CA . ALA A 1 91 ? 9.18 1.489 -0.268 1 98.56 91 ALA A CA 1
ATOM 788 C C . ALA A 1 91 ? 9.883 1.054 1.016 1 98.56 91 ALA A C 1
ATOM 790 O O . ALA A 1 91 ? 10.016 -0.143 1.281 1 98.56 91 ALA A O 1
ATOM 791 N N . LYS A 1 92 ? 10.383 2.064 1.718 1 97.94 92 LYS A N 1
ATOM 792 C CA . LYS A 1 92 ? 10.938 1.866 3.055 1 97.94 92 LYS A CA 1
ATOM 793 C C . LYS A 1 92 ? 10.125 2.621 4.102 1 97.94 92 LYS A C 1
ATOM 795 O O . LYS A 1 92 ? 9.688 3.748 3.861 1 97.94 92 LYS A O 1
ATOM 800 N N . LYS A 1 93 ? 9.961 1.977 5.199 1 97.94 93 LYS A N 1
ATOM 801 C CA . LYS A 1 93 ? 9.289 2.619 6.324 1 97.94 93 LYS A CA 1
ATOM 802 C C . LYS A 1 93 ? 10.195 3.648 6.992 1 97.94 93 LYS A C 1
ATOM 804 O O . LYS A 1 93 ? 11.305 3.32 7.43 1 97.94 93 LYS A O 1
ATOM 809 N N . ILE A 1 94 ? 9.656 4.879 7.094 1 97.5 94 ILE A N 1
ATOM 810 C CA . ILE A 1 94 ? 10.523 5.887 7.691 1 97.5 94 ILE A CA 1
ATOM 811 C C . ILE A 1 94 ? 9.938 6.348 9.023 1 97.5 94 ILE A C 1
ATOM 813 O O . ILE A 1 94 ? 10.648 6.898 9.867 1 97.5 94 ILE A O 1
ATOM 817 N N . GLU A 1 95 ? 8.641 6.219 9.195 1 97.94 95 GLU A N 1
ATOM 818 C CA . GLU A 1 95 ? 7.953 6.453 10.461 1 97.94 95 GLU A CA 1
ATOM 819 C C . GLU A 1 95 ? 6.91 5.371 10.734 1 97.94 95 GLU A C 1
ATOM 821 O O . GLU A 1 95 ? 6.293 4.848 9.805 1 97.94 95 GLU A O 1
ATOM 826 N N . GLU A 1 96 ? 6.754 5.082 12.008 1 98.12 96 GLU A N 1
ATOM 827 C CA . GLU A 1 96 ? 5.707 4.164 12.453 1 98.12 96 GLU A CA 1
ATOM 828 C C . GLU A 1 96 ? 5.07 4.645 13.758 1 98.12 96 GLU A C 1
ATOM 830 O O . GLU A 1 96 ? 5.773 4.918 14.727 1 98.12 96 GLU A O 1
ATOM 835 N N . LEU A 1 97 ? 3.783 4.73 13.711 1 97.75 97 LEU A N 1
ATOM 836 C CA . LEU A 1 97 ? 3.002 5.09 14.883 1 97.75 97 LEU A CA 1
ATOM 837 C C . LEU A 1 97 ? 1.946 4.031 15.18 1 97.75 97 LEU A C 1
ATOM 839 O O . LEU A 1 97 ? 0.888 4.012 14.547 1 97.75 97 LEU A O 1
ATOM 843 N N . PRO A 1 98 ? 2.189 3.186 16.188 1 94.88 98 PRO A N 1
ATOM 844 C CA . PRO A 1 98 ? 1.263 2.09 16.484 1 94.88 98 PRO A CA 1
ATOM 845 C C . PRO A 1 98 ? 0.021 2.551 17.25 1 94.88 98 PRO A C 1
ATOM 847 O O . PRO A 1 98 ? 0.059 3.574 17.938 1 94.88 98 PRO A O 1
ATOM 850 N N . MET B 1 1 ? -11.812 -3.348 9.883 1 92.75 1 MET B N 1
ATOM 851 C CA . MET B 1 1 ? -10.625 -2.514 9.75 1 92.75 1 MET B CA 1
ATOM 852 C C . MET B 1 1 ? -10.305 -2.238 8.289 1 92.75 1 MET B C 1
ATOM 854 O O . MET B 1 1 ? -10.422 -3.129 7.441 1 92.75 1 MET B O 1
ATOM 858 N N . MET B 1 2 ? -10.102 -0.952 7.992 1 97.88 2 MET B N 1
ATOM 859 C CA . MET B 1 2 ? -9.844 -0.511 6.625 1 97.88 2 MET B CA 1
ATOM 860 C C . MET B 1 2 ? -8.422 0.028 6.484 1 97.88 2 MET B C 1
ATOM 862 O O . MET B 1 2 ? -7.957 0.794 7.328 1 97.88 2 MET B O 1
ATOM 866 N N . ILE B 1 3 ? -7.805 -0.464 5.422 1 98.75 3 ILE B N 1
ATOM 867 C CA . ILE B 1 3 ? -6.465 0.013 5.105 1 98.75 3 ILE B CA 1
ATOM 868 C C . ILE B 1 3 ? -6.551 1.18 4.125 1 98.75 3 ILE B C 1
ATOM 870 O O . ILE B 1 3 ? -7.32 1.135 3.162 1 98.75 3 ILE B O 1
ATOM 874 N N . ARG B 1 4 ? -5.828 2.23 4.391 1 98.75 4 ARG B N 1
ATOM 875 C CA . ARG B 1 4 ? -5.754 3.383 3.5 1 98.75 4 ARG B CA 1
ATOM 876 C C . ARG B 1 4 ? -4.312 3.672 3.098 1 98.75 4 ARG B C 1
ATOM 878 O O . ARG B 1 4 ? -3.424 3.738 3.951 1 98.75 4 ARG B O 1
ATOM 885 N N . VAL B 1 5 ? -4.062 3.748 1.781 1 98.75 5 VAL B N 1
ATOM 886 C CA . VAL B 1 5 ? -2.756 4.125 1.25 1 98.75 5 VAL B CA 1
ATOM 887 C C . VAL B 1 5 ? -2.893 5.371 0.381 1 98.75 5 VAL B C 1
ATOM 889 O O . VAL B 1 5 ? -3.764 5.438 -0.49 1 98.75 5 VAL B O 1
ATOM 892 N N . VAL B 1 6 ? -2.105 6.367 0.64 1 98.62 6 VAL B N 1
ATOM 893 C CA . VAL B 1 6 ? -2.023 7.578 -0.171 1 98.62 6 VAL B CA 1
ATOM 894 C C . VAL B 1 6 ? -0.598 7.758 -0.689 1 98.62 6 VAL B C 1
ATOM 896 O O . VAL B 1 6 ? 0.347 7.859 0.097 1 98.62 6 VAL B O 1
ATOM 899 N N . ARG B 1 7 ? -0.401 7.75 -1.967 1 98.56 7 ARG B N 1
ATOM 900 C CA . ARG B 1 7 ? 0.884 7.953 -2.627 1 98.56 7 ARG B CA 1
ATOM 901 C C . ARG B 1 7 ? 1.008 9.383 -3.156 1 98.56 7 ARG B C 1
ATOM 903 O O . ARG B 1 7 ? 0.182 9.82 -3.957 1 98.56 7 ARG B O 1
ATOM 910 N N . MET B 1 8 ? 2.062 10 -2.686 1 98.81 8 MET B N 1
ATOM 911 C CA . MET B 1 8 ? 2.221 11.43 -2.922 1 98.81 8 MET B CA 1
ATOM 912 C C . MET B 1 8 ? 3.561 11.727 -3.582 1 98.81 8 MET B C 1
ATOM 914 O O . MET B 1 8 ? 4.602 11.25 -3.129 1 98.81 8 MET B O 1
ATOM 918 N N . THR B 1 9 ? 3.533 12.5 -4.66 1 98.88 9 THR B N 1
ATOM 919 C CA . THR B 1 9 ? 4.738 12.961 -5.34 1 98.88 9 THR B CA 1
ATOM 920 C C . THR B 1 9 ? 4.957 14.453 -5.109 1 98.88 9 THR B C 1
ATOM 922 O O . THR B 1 9 ? 4.098 15.273 -5.438 1 98.88 9 THR B O 1
ATOM 925 N N . PHE B 1 10 ? 6.105 14.75 -4.609 1 98.88 10 PHE B N 1
ATOM 926 C CA . PHE B 1 10 ? 6.379 16.125 -4.215 1 98.88 10 PHE B CA 1
ATOM 927 C C . PHE B 1 10 ? 7.387 16.766 -5.16 1 98.88 10 PHE B C 1
ATOM 929 O O . PHE B 1 10 ? 8.172 16.078 -5.805 1 98.88 10 PHE B O 1
ATOM 936 N N . GLN B 1 11 ? 7.246 18.109 -5.207 1 98.69 11 GLN B N 1
ATOM 937 C CA . GLN B 1 11 ? 8.359 18.844 -5.777 1 98.69 11 GLN B CA 1
ATOM 938 C C . GLN B 1 11 ? 9.656 18.547 -5.031 1 98.69 11 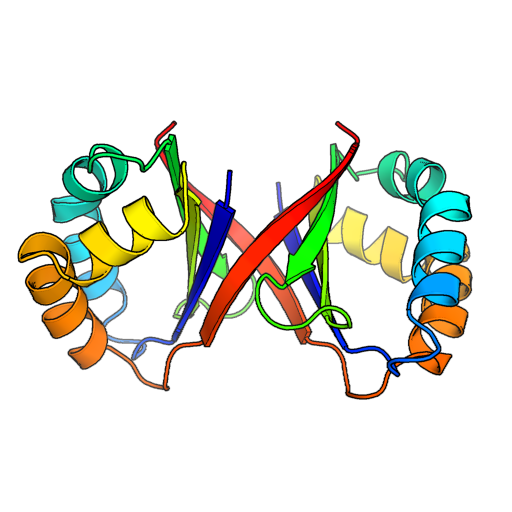GLN B C 1
ATOM 940 O O . GLN B 1 11 ? 9.672 18.484 -3.801 1 98.69 11 GLN B O 1
ATOM 945 N N . GLU B 1 12 ? 10.688 18.359 -5.777 1 98.06 12 GLU B N 1
ATOM 946 C CA . GLU B 1 12 ? 11.93 17.875 -5.184 1 98.06 12 GLU B CA 1
ATOM 947 C C . GLU B 1 12 ? 12.422 18.828 -4.09 1 98.06 12 GLU B C 1
ATOM 949 O O . GLU B 1 12 ? 12.984 18.375 -3.088 1 98.06 12 GLU B O 1
ATOM 954 N N . ASP B 1 13 ? 12.172 20.078 -4.289 1 98.44 13 ASP B N 1
ATOM 955 C CA . ASP B 1 13 ? 12.672 21.062 -3.328 1 98.44 13 ASP B CA 1
ATOM 956 C C . ASP B 1 13 ? 11.672 21.281 -2.191 1 98.44 13 ASP B C 1
ATOM 958 O O . ASP B 1 13 ? 11.875 22.141 -1.342 1 98.44 13 ASP B O 1
ATOM 962 N N . LYS B 1 14 ? 10.625 20.484 -2.135 1 98.69 14 LYS B N 1
ATOM 963 C CA . LYS B 1 14 ? 9.586 20.688 -1.128 1 98.69 14 LYS B CA 1
ATOM 964 C C . LYS B 1 14 ? 9.461 19.469 -0.219 1 98.69 14 LYS B C 1
ATOM 966 O O . LYS B 1 14 ? 8.547 19.391 0.606 1 98.69 14 LYS B O 1
ATOM 971 N N . VAL B 1 15 ? 10.336 18.531 -0.381 1 98.56 15 VAL B N 1
ATOM 972 C CA . VAL B 1 15 ? 10.312 17.297 0.395 1 98.56 15 VAL B CA 1
ATOM 973 C C . VAL B 1 15 ? 10.453 17.625 1.882 1 98.56 15 VAL B C 1
ATOM 975 O O . VAL B 1 15 ? 9.695 17.109 2.709 1 98.56 15 VAL B O 1
ATOM 978 N N . ARG B 1 16 ? 11.375 18.5 2.221 1 98.5 16 ARG B N 1
ATOM 979 C CA . ARG B 1 16 ? 11.602 18.844 3.617 1 98.5 16 ARG B CA 1
ATOM 980 C C . ARG B 1 16 ? 10.375 19.516 4.223 1 98.5 16 ARG B C 1
ATOM 982 O O . ARG B 1 16 ? 10.023 19.25 5.375 1 98.5 16 ARG B O 1
ATOM 989 N N . ASP B 1 17 ? 9.742 20.328 3.48 1 98.75 17 ASP B N 1
ATOM 990 C CA . ASP B 1 17 ? 8.516 20.984 3.939 1 98.75 17 ASP B CA 1
ATOM 991 C C . ASP B 1 17 ? 7.445 19.953 4.297 1 98.75 17 ASP B C 1
ATOM 993 O O . ASP B 1 17 ? 6.777 20.078 5.324 1 98.75 17 ASP B O 1
ATOM 997 N N . PHE B 1 18 ? 7.336 18.969 3.479 1 98.81 18 PHE B N 1
ATOM 998 C CA . PHE B 1 18 ? 6.363 17.906 3.729 1 98.81 18 PHE B CA 1
ATOM 999 C C . PHE B 1 18 ? 6.703 17.156 5.008 1 98.81 18 PHE B C 1
ATOM 1001 O O . PHE B 1 18 ? 5.836 16.938 5.859 1 98.81 18 PHE B O 1
ATOM 1008 N N . LEU B 1 19 ? 7.938 16.75 5.086 1 98.69 19 LEU B N 1
ATOM 1009 C CA . LEU B 1 19 ? 8.367 15.953 6.23 1 98.69 19 LEU B CA 1
ATOM 1010 C C . LEU B 1 19 ? 8.156 16.719 7.531 1 98.69 19 LEU B C 1
ATOM 1012 O O . LEU B 1 19 ? 7.734 16.141 8.539 1 98.69 19 LEU B O 1
ATOM 1016 N N . ASP B 1 20 ? 8.406 18.062 7.523 1 98.69 20 ASP B N 1
ATOM 1017 C CA . ASP B 1 20 ? 8.188 18.906 8.695 1 98.69 20 ASP B CA 1
ATOM 1018 C C . ASP B 1 20 ? 6.703 18.969 9.055 1 98.69 20 ASP B C 1
ATOM 1020 O O . ASP B 1 20 ? 6.344 18.906 10.227 1 98.69 20 ASP B O 1
ATOM 1024 N N . ASN B 1 21 ? 5.98 19.109 8.039 1 98.56 21 ASN B N 1
ATOM 1025 C CA . ASN B 1 21 ? 4.535 19.172 8.258 1 98.56 21 ASN B CA 1
ATOM 1026 C C . ASN B 1 21 ? 4 17.859 8.828 1 98.56 21 ASN B C 1
ATOM 1028 O O . ASN B 1 21 ? 3.186 17.859 9.75 1 98.56 21 ASN B O 1
ATOM 1032 N N . PHE B 1 22 ? 4.465 16.734 8.297 1 98.62 22 PHE B N 1
ATOM 1033 C CA . PHE B 1 22 ? 4.059 15.422 8.789 1 98.62 22 PHE B CA 1
ATOM 1034 C C . PHE B 1 22 ? 4.473 15.242 10.25 1 98.62 22 PHE B C 1
ATOM 1036 O O . PHE B 1 22 ? 3.672 14.797 11.07 1 98.62 22 PHE B O 1
ATOM 1043 N N . GLU B 1 23 ? 5.629 15.648 10.531 1 98.5 23 GLU B N 1
ATOM 1044 C CA . GLU B 1 23 ? 6.137 15.547 11.898 1 98.5 23 GLU B CA 1
ATOM 1045 C C . GLU B 1 23 ? 5.277 16.359 12.859 1 98.5 23 GLU B C 1
ATOM 1047 O O . GLU B 1 23 ? 4.969 15.898 13.961 1 98.5 23 GLU B O 1
ATOM 1052 N N . ALA B 1 24 ? 4.867 17.438 12.453 1 98.44 24 ALA B N 1
ATOM 1053 C CA . ALA B 1 24 ? 4.105 18.344 13.305 1 98.44 24 ALA B CA 1
ATOM 1054 C C . ALA B 1 24 ? 2.701 17.812 13.562 1 98.44 24 ALA B C 1
ATOM 1056 O O . ALA B 1 24 ? 2.064 18.172 14.555 1 98.44 24 ALA B O 1
ATOM 1057 N N . ASN B 1 25 ? 2.203 16.875 12.656 1 98.56 25 ASN B N 1
ATOM 1058 C CA . ASN B 1 25 ? 0.785 16.547 12.711 1 98.56 25 ASN B CA 1
ATOM 1059 C C . ASN B 1 25 ? 0.569 15.039 12.898 1 98.56 25 ASN B C 1
ATOM 1061 O O . ASN B 1 25 ? -0.548 14.602 13.18 1 98.56 25 ASN B O 1
ATOM 1065 N N . LYS B 1 26 ? 1.587 14.227 12.781 1 98.44 26 LYS B N 1
ATOM 1066 C CA . LYS B 1 26 ? 1.461 12.773 12.711 1 98.44 26 LYS B CA 1
ATOM 1067 C C . LYS B 1 26 ? 0.776 12.219 13.953 1 98.44 26 LYS B C 1
ATOM 1069 O O . LYS B 1 26 ? -0.024 11.281 13.859 1 98.44 26 LYS B O 1
ATOM 1074 N N . GLU B 1 27 ? 1.049 12.789 15.133 1 98.62 27 GLU B N 1
ATOM 1075 C CA . GLU B 1 27 ? 0.443 12.289 16.359 1 98.62 27 GLU B CA 1
ATOM 1076 C C . GLU B 1 27 ? -1.05 12.602 16.406 1 98.62 27 GLU B C 1
ATOM 1078 O O . GLU B 1 27 ? -1.85 11.773 16.844 1 98.62 27 GLU B O 1
ATOM 1083 N N . LYS B 1 28 ? -1.39 13.805 16 1 98.69 28 LYS B N 1
ATOM 1084 C CA . LYS B 1 28 ? -2.803 14.164 15.938 1 98.69 28 LYS B CA 1
ATOM 1085 C C . LYS B 1 28 ? -3.562 13.25 14.984 1 98.69 28 LYS B C 1
ATOM 1087 O O . LYS B 1 28 ? -4.688 12.828 15.273 1 98.69 28 LYS B O 1
ATOM 1092 N N . ILE B 1 29 ? -2.945 12.859 13.836 1 98.44 29 ILE B N 1
ATOM 1093 C CA . ILE B 1 29 ? -3.562 11.984 12.844 1 98.44 29 ILE B CA 1
ATOM 1094 C C . ILE B 1 29 ? -3.73 10.578 13.422 1 98.44 29 ILE B C 1
ATOM 1096 O O . ILE B 1 29 ? -4.824 10.016 13.383 1 98.44 29 ILE B O 1
ATOM 1100 N N . ARG B 1 30 ? -2.656 10.086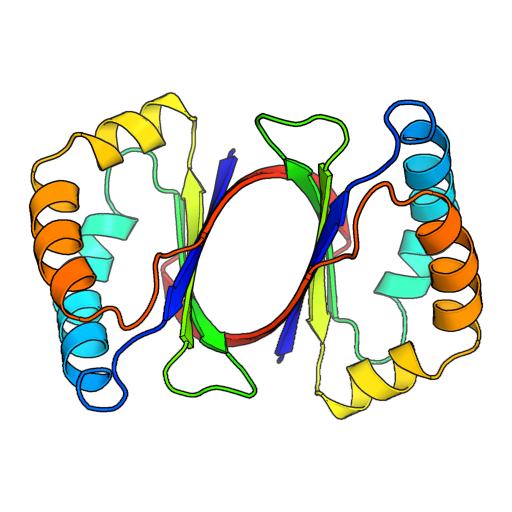 14 1 98.62 30 ARG B N 1
ATOM 1101 C CA . ARG B 1 30 ? -2.668 8.734 14.562 1 98.62 30 ARG B CA 1
ATOM 1102 C C . ARG B 1 30 ? -3.713 8.609 15.664 1 98.62 30 ARG B C 1
ATOM 1104 O O . ARG B 1 30 ? -4.34 7.562 15.82 1 98.62 30 ARG B O 1
ATOM 1111 N N . HIS B 1 31 ? -3.91 9.68 16.391 1 98.44 31 HIS B N 1
ATOM 1112 C CA . HIS B 1 31 ? -4.785 9.617 17.547 1 98.44 31 HIS B CA 1
ATOM 1113 C C . HIS B 1 31 ? -6.18 10.133 17.219 1 98.44 31 HIS B C 1
ATOM 1115 O O . HIS B 1 31 ? -7.016 10.289 18.109 1 98.44 31 HIS B O 1
ATOM 1121 N N . PHE B 1 32 ? -6.363 10.477 15.961 1 98.56 32 PHE B N 1
ATOM 1122 C CA . PHE B 1 32 ? -7.727 10.797 15.562 1 98.56 32 PHE B CA 1
ATOM 1123 C C . PHE B 1 32 ? -8.656 9.617 15.812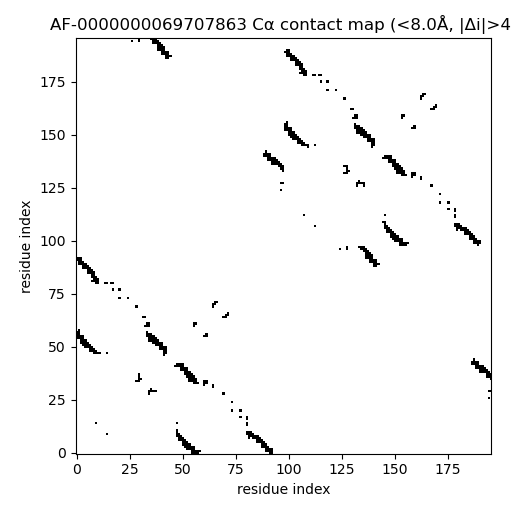 1 98.56 32 PHE B C 1
ATOM 1125 O O . PHE B 1 32 ? -8.281 8.461 15.578 1 98.56 32 PHE B O 1
ATOM 1132 N N . PRO B 1 33 ? -9.891 9.914 16.266 1 98.38 33 PRO B N 1
ATOM 1133 C CA . PRO B 1 33 ? -10.797 8.805 16.562 1 98.38 33 PRO B CA 1
ATOM 1134 C C . PRO B 1 33 ? -10.977 7.844 15.398 1 98.38 33 PRO B C 1
ATOM 1136 O O . PRO B 1 33 ? -11.344 8.266 14.297 1 98.38 33 PRO B O 1
ATOM 1139 N N . GLY B 1 34 ? -10.664 6.562 15.617 1 98.5 34 GLY B N 1
ATOM 1140 C CA . GLY B 1 34 ? -10.852 5.535 14.609 1 98.5 34 GLY B CA 1
ATOM 1141 C C . GLY B 1 34 ? -9.57 5.145 13.906 1 98.5 34 GLY B C 1
ATOM 1142 O O . GLY B 1 34 ? -9.508 4.102 13.25 1 98.5 34 GLY B O 1
ATOM 1143 N N . CYS B 1 35 ? -8.523 5.957 13.961 1 98.75 35 CYS B N 1
ATOM 1144 C CA . CYS B 1 35 ? -7.219 5.602 13.406 1 98.75 35 CYS B CA 1
ATOM 1145 C C . CYS B 1 35 ? -6.453 4.688 14.359 1 98.75 35 CYS B C 1
ATOM 1147 O O . CYS B 1 35 ? -6.184 5.059 15.5 1 98.75 35 CYS B O 1
ATOM 1149 N N . ARG B 1 36 ? -6.031 3.553 13.859 1 98.56 36 ARG B N 1
ATOM 1150 C CA . ARG B 1 36 ? -5.445 2.561 14.758 1 98.56 36 ARG B CA 1
ATOM 1151 C C . ARG B 1 36 ? -3.961 2.367 14.469 1 98.56 36 ARG B C 1
ATOM 1153 O O . ARG B 1 36 ? -3.238 1.773 15.273 1 98.56 36 ARG B O 1
ATOM 1160 N N . TYR B 1 37 ? -3.518 2.84 13.367 1 98.62 37 TYR B N 1
ATOM 1161 C CA . TYR B 1 37 ? -2.148 2.627 12.914 1 98.62 37 TYR B CA 1
ATOM 1162 C C . TYR B 1 37 ? -1.782 3.605 11.805 1 98.62 37 TYR B C 1
ATOM 1164 O O . TYR B 1 37 ? -2.611 3.92 10.953 1 98.62 37 TYR B O 1
ATOM 1172 N N . LEU B 1 38 ? -0.57 4.133 11.828 1 98.81 38 LEU B N 1
ATOM 1173 C CA . LEU B 1 38 ? -0.104 5.066 10.812 1 98.81 38 LEU B CA 1
ATOM 1174 C C . LEU B 1 38 ? 1.384 4.879 10.539 1 98.81 38 LEU B C 1
ATOM 1176 O O . LEU B 1 38 ? 2.189 4.824 11.469 1 98.81 38 LEU B O 1
ATOM 1180 N N . GLU B 1 39 ? 1.743 4.73 9.273 1 98.81 39 GLU B N 1
ATOM 1181 C CA . GLU B 1 39 ? 3.139 4.742 8.844 1 98.81 39 GLU B CA 1
ATOM 1182 C C . GLU B 1 39 ? 3.367 5.762 7.734 1 98.8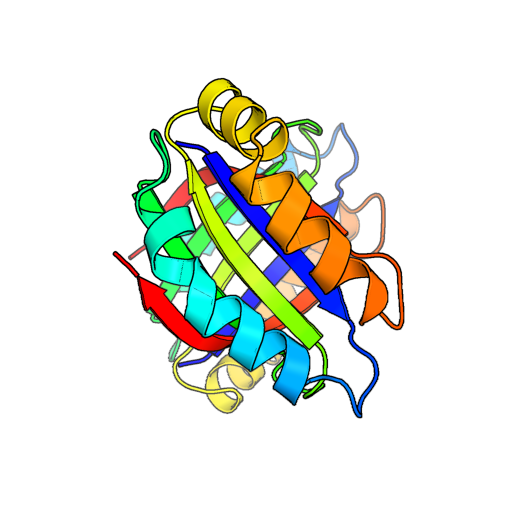1 39 GLU B C 1
ATOM 1184 O O . GLU B 1 39 ? 2.443 6.09 6.984 1 98.81 39 GLU B O 1
ATOM 1189 N N . LEU B 1 40 ? 4.543 6.254 7.672 1 98.88 40 LEU B N 1
ATOM 1190 C CA . LEU B 1 40 ? 5.051 6.969 6.504 1 98.88 40 LEU B CA 1
ATOM 1191 C C . LEU B 1 40 ? 6.125 6.152 5.793 1 98.88 40 LEU B C 1
ATOM 1193 O O . LEU B 1 40 ? 7.082 5.695 6.422 1 98.88 40 LEU B O 1
ATOM 1197 N N . TRP B 1 41 ? 5.887 5.922 4.457 1 98.88 41 TRP B N 1
ATOM 1198 C CA . TRP B 1 41 ? 6.852 5.223 3.613 1 98.88 41 TRP B CA 1
ATOM 1199 C C . TRP B 1 41 ? 7.488 6.176 2.607 1 98.88 41 TRP B C 1
ATOM 1201 O O . TRP B 1 41 ? 6.875 7.176 2.219 1 98.88 41 TRP B O 1
ATOM 1211 N N . GLN B 1 42 ? 8.734 5.918 2.275 1 98.75 42 GLN B N 1
ATOM 1212 C CA . GLN B 1 42 ? 9.391 6.586 1.157 1 98.75 42 GLN B CA 1
ATOM 1213 C C . GLN B 1 42 ? 9.703 5.602 0.035 1 98.75 42 GLN B C 1
ATOM 1215 O O . GLN B 1 42 ? 10.188 4.492 0.291 1 98.75 42 GLN B O 1
ATOM 1220 N N . ASP B 1 43 ? 9.422 6.008 -1.208 1 98.62 43 ASP B N 1
ATOM 1221 C CA . ASP B 1 43 ? 9.719 5.176 -2.369 1 98.62 43 ASP B CA 1
ATOM 1222 C C . ASP B 1 43 ? 11.203 4.82 -2.424 1 98.62 43 ASP B C 1
ATOM 1224 O O . ASP B 1 43 ? 12.062 5.668 -2.154 1 98.62 43 ASP B O 1
ATOM 1228 N N . LYS B 1 44 ? 11.422 3.611 -2.791 1 97.56 44 LYS B N 1
ATOM 1229 C CA . LYS B 1 44 ? 12.797 3.117 -2.799 1 97.56 44 LYS B CA 1
ATOM 1230 C C . LYS B 1 44 ? 13.625 3.811 -3.877 1 97.56 44 LYS B C 1
ATOM 1232 O O . LYS B 1 44 ? 14.82 4.031 -3.699 1 97.56 44 LYS B O 1
ATOM 1237 N N . ASN B 1 45 ? 12.992 4.203 -4.953 1 96.25 45 ASN B N 1
ATOM 1238 C CA . ASN B 1 45 ? 13.719 4.695 -6.117 1 96.25 45 ASN B CA 1
ATOM 1239 C C . ASN B 1 45 ? 13.602 6.211 -6.258 1 96.25 45 ASN B C 1
ATOM 1241 O O . ASN B 1 45 ? 14.461 6.855 -6.855 1 96.25 45 ASN B O 1
ATOM 1245 N N . PHE B 1 46 ? 12.523 6.754 -5.742 1 97.5 46 PHE B N 1
ATOM 1246 C CA . PHE B 1 46 ? 12.242 8.18 -5.898 1 97.5 46 PHE B CA 1
ATOM 1247 C C . PHE B 1 46 ? 12.125 8.852 -4.535 1 97.5 46 PHE B C 1
ATOM 1249 O O . PHE B 1 46 ? 11.117 8.695 -3.84 1 97.5 46 PHE B O 1
ATOM 1256 N N . LYS B 1 47 ? 13.039 9.734 -4.262 1 97.5 47 LYS B N 1
ATOM 1257 C CA . LYS B 1 47 ? 13.172 10.32 -2.932 1 97.5 47 LYS B CA 1
ATOM 1258 C C . LYS B 1 47 ? 12.055 11.328 -2.662 1 97.5 47 LYS B C 1
ATOM 1260 O O . LYS B 1 47 ? 11.844 11.734 -1.519 1 97.5 47 LYS B O 1
ATOM 1265 N N . ASN B 1 48 ? 11.391 11.758 -3.734 1 98.75 48 ASN B N 1
ATOM 1266 C CA . ASN B 1 48 ? 10.336 12.75 -3.545 1 98.75 48 ASN B CA 1
ATOM 1267 C C . ASN B 1 48 ? 8.953 12.102 -3.559 1 98.75 48 ASN B C 1
ATOM 1269 O O . ASN B 1 48 ? 7.941 12.797 -3.699 1 98.75 48 ASN B O 1
ATOM 1273 N N . ILE B 1 49 ? 8.875 10.781 -3.521 1 98.81 49 ILE B N 1
ATOM 1274 C CA . ILE B 1 49 ? 7.602 10.078 -3.461 1 98.81 49 ILE B CA 1
ATOM 1275 C C . ILE B 1 49 ? 7.438 9.422 -2.092 1 98.81 49 ILE B C 1
ATOM 1277 O O . ILE B 1 49 ? 8.305 8.664 -1.648 1 98.81 49 ILE B O 1
ATOM 1281 N N . PHE B 1 50 ? 6.285 9.75 -1.42 1 98.88 50 PHE B N 1
ATOM 1282 C CA . PHE B 1 50 ? 5.957 9.234 -0.097 1 98.88 50 PHE B CA 1
ATOM 1283 C C . PHE B 1 50 ? 4.562 8.617 -0.084 1 98.88 50 PHE B C 1
ATOM 1285 O O . PHE B 1 50 ? 3.73 8.938 -0.937 1 98.88 50 PHE B O 1
ATOM 1292 N N . MET B 1 51 ? 4.371 7.699 0.907 1 98.81 51 MET B N 1
ATOM 1293 C CA . MET B 1 51 ? 3.068 7.074 1.102 1 98.81 51 MET B CA 1
ATOM 1294 C C . MET B 1 51 ? 2.697 7.039 2.58 1 98.81 51 MET B C 1
ATOM 1296 O O . MET B 1 51 ? 3.545 6.762 3.432 1 98.81 51 MET B O 1
ATOM 1300 N N . THR B 1 52 ? 1.493 7.387 2.826 1 98.81 52 THR B N 1
ATOM 1301 C CA . THR B 1 52 ? 0.96 7.062 4.145 1 98.81 52 THR B CA 1
ATOM 1302 C C . THR B 1 52 ? 0.183 5.75 4.102 1 98.81 52 THR B C 1
ATOM 1304 O O . THR B 1 52 ? -0.535 5.477 3.139 1 98.81 52 THR B O 1
ATOM 1307 N N . TYR B 1 53 ? 0.5 4.957 5.051 1 98.81 53 TYR B N 1
ATOM 1308 C CA . TYR B 1 53 ? -0.176 3.691 5.316 1 98.81 53 TYR B CA 1
ATOM 1309 C C . TYR B 1 53 ? -0.869 3.717 6.676 1 98.81 53 TYR B C 1
ATOM 1311 O O . TYR B 1 53 ? -0.214 3.842 7.711 1 98.81 53 TYR B O 1
ATOM 1319 N N . SER B 1 54 ? -2.275 3.533 6.629 1 98.81 54 SER B N 1
ATOM 1320 C CA . SER B 1 54 ? -3.012 3.689 7.879 1 98.81 54 SER B CA 1
ATOM 1321 C C . SER B 1 54 ? -4.141 2.67 7.984 1 98.81 54 SER B C 1
ATOM 1323 O O . SER B 1 54 ? -4.605 2.145 6.973 1 98.81 54 SER B O 1
ATOM 1325 N N . HIS B 1 55 ? -4.461 2.344 9.227 1 98.75 55 HIS B N 1
ATOM 1326 C CA . HIS B 1 55 ? -5.59 1.479 9.547 1 98.75 55 HIS B CA 1
ATOM 1327 C C . HIS B 1 55 ? -6.703 2.258 10.234 1 98.75 55 HIS B C 1
ATOM 1329 O O . HIS B 1 55 ? -6.457 2.961 11.219 1 98.75 55 HIS B O 1
ATOM 1335 N N . TRP B 1 56 ? -7.887 2.055 9.719 1 98.62 56 TRP B N 1
ATOM 1336 C CA . TRP B 1 56 ? -9.062 2.736 10.242 1 98.62 56 TRP B CA 1
ATOM 1337 C C . TRP B 1 56 ? -10.125 1.733 10.68 1 98.62 56 TRP B C 1
ATOM 1339 O O . TRP B 1 56 ? -10.359 0.73 10 1 98.62 56 TRP B O 1
ATOM 1349 N N . GLU B 1 57 ? -10.828 2.062 11.734 1 98.38 57 GLU B N 1
ATOM 1350 C CA . GLU B 1 57 ? -11.836 1.168 12.305 1 98.38 57 GLU B CA 1
ATOM 1351 C C . GLU B 1 57 ? -12.992 0.95 11.336 1 98.38 57 GLU B C 1
ATOM 1353 O O . GLU B 1 57 ? -13.633 -0.102 11.359 1 98.38 57 GLU B O 1
ATOM 1358 N N . SER B 1 58 ? -13.281 2.014 10.586 1 97.5 58 SER B N 1
ATOM 1359 C CA . SER B 1 58 ? -14.375 1.953 9.625 1 97.5 58 SER B CA 1
ATOM 1360 C C . SER B 1 58 ? -14.219 3.018 8.539 1 97.5 58 SER B C 1
ATOM 1362 O O . SER B 1 58 ? -13.414 3.941 8.68 1 97.5 58 SER B O 1
ATOM 1364 N N . GLU B 1 59 ? -14.938 2.789 7.504 1 97 59 GLU B N 1
ATOM 1365 C CA . GLU B 1 59 ? -14.984 3.816 6.469 1 97 59 GLU B CA 1
ATOM 1366 C C . GLU B 1 59 ? -15.539 5.129 7.016 1 97 59 GLU B C 1
ATOM 1368 O O . GLU B 1 59 ? -15.094 6.211 6.625 1 97 59 GLU B O 1
ATOM 1373 N N . GLU B 1 60 ? -16.5 4.973 7.898 1 97.75 60 GLU B N 1
ATOM 1374 C CA . GLU B 1 60 ? -17.094 6.148 8.523 1 97.75 60 GLU B CA 1
ATOM 1375 C C . GLU B 1 60 ? -16.047 6.941 9.312 1 97.75 60 GLU B C 1
ATOM 1377 O O . GLU B 1 60 ? -16.031 8.172 9.258 1 97.75 60 GLU B O 1
ATOM 1382 N N . ALA B 1 61 ? -15.219 6.227 10.016 1 98.25 61 ALA B N 1
ATOM 1383 C CA . ALA B 1 61 ? -14.172 6.887 10.789 1 98.25 61 ALA B CA 1
ATOM 1384 C C . ALA B 1 61 ? -13.211 7.641 9.875 1 98.25 61 ALA B C 1
ATOM 1386 O O . ALA B 1 61 ? -12.852 8.789 10.148 1 98.25 61 ALA B O 1
ATOM 1387 N N . LEU B 1 62 ? -12.828 7.027 8.766 1 98.31 62 LEU B N 1
ATOM 1388 C CA . LEU B 1 62 ? -11.953 7.676 7.801 1 98.31 62 LEU B CA 1
ATOM 1389 C C . LEU B 1 62 ? -12.617 8.914 7.211 1 98.31 62 LEU B C 1
ATOM 1391 O O . LEU B 1 62 ? -11.984 9.969 7.082 1 98.31 62 LEU B O 1
ATOM 1395 N N . ASN B 1 63 ? -13.883 8.805 6.898 1 98.12 63 ASN B N 1
ATOM 1396 C CA . ASN B 1 63 ? -14.609 9.938 6.32 1 98.12 63 ASN B CA 1
ATOM 1397 C C . ASN B 1 63 ? -14.727 11.094 7.312 1 98.12 63 ASN B C 1
ATOM 1399 O O . ASN B 1 63 ? -14.648 12.258 6.926 1 98.12 63 ASN B O 1
ATOM 1403 N N . GLN B 1 64 ? -14.922 10.766 8.57 1 98.44 64 GLN B N 1
ATOM 1404 C CA . GLN B 1 64 ? -14.938 11.797 9.602 1 98.44 64 GLN B CA 1
ATOM 1405 C C . GLN B 1 64 ? -13.609 12.539 9.656 1 98.44 64 GLN B C 1
ATOM 1407 O O . GLN B 1 64 ? -13.578 13.766 9.805 1 98.44 64 GLN B O 1
ATOM 1412 N N . TYR B 1 65 ? -12.586 11.789 9.523 1 98.69 65 TYR B N 1
ATOM 1413 C CA . TYR B 1 65 ? -11.258 12.398 9.484 1 98.69 65 TYR B CA 1
ATOM 1414 C C . TYR B 1 65 ? -11.109 13.305 8.273 1 98.69 65 TYR B C 1
ATOM 1416 O O . TYR B 1 65 ? -10.68 14.453 8.391 1 98.69 65 TYR B O 1
ATOM 1424 N N . ARG B 1 66 ? -11.492 12.805 7.086 1 98.06 66 ARG B N 1
ATOM 1425 C CA . ARG B 1 66 ? -11.336 13.555 5.844 1 98.06 66 ARG B CA 1
ATOM 1426 C C . ARG B 1 66 ? -12.156 14.836 5.867 1 98.06 66 ARG B C 1
ATOM 1428 O O . ARG B 1 66 ? -11.82 15.812 5.195 1 98.06 66 ARG B O 1
ATOM 1435 N N . ASP B 1 67 ? -13.227 14.836 6.699 1 98.12 67 ASP B N 1
ATOM 1436 C CA . ASP B 1 67 ? -14.102 16 6.797 1 98.12 67 ASP B CA 1
ATOM 1437 C C . ASP B 1 67 ? -13.703 16.906 7.961 1 98.12 67 ASP B C 1
ATOM 1439 O O . ASP B 1 67 ? -14.297 17.953 8.172 1 98.12 67 ASP B O 1
ATOM 1443 N N . SER B 1 68 ? -12.766 16.578 8.68 1 98.56 68 SER B N 1
ATOM 1444 C CA . SER B 1 68 ? -12.352 17.297 9.883 1 98.56 68 SER B CA 1
ATOM 1445 C C . SER B 1 68 ? -11.523 18.531 9.539 1 98.56 68 SER B C 1
ATOM 1447 O O . SER B 1 68 ? -10.961 18.609 8.438 1 98.56 68 SER B O 1
ATOM 1449 N N . GLU B 1 69 ? -11.422 19.422 10.484 1 98.12 69 GLU B N 1
ATOM 1450 C CA . GLU B 1 69 ? -10.547 20.594 10.367 1 98.12 69 GLU B CA 1
ATOM 1451 C C . GLU B 1 69 ? -9.078 20.188 10.305 1 98.12 69 GLU B C 1
ATOM 1453 O O . GLU B 1 69 ? -8.281 20.797 9.586 1 98.12 69 GLU B O 1
ATOM 1458 N N . LEU B 1 70 ? -8.812 19.141 11.023 1 98.38 70 LEU B N 1
ATOM 1459 C CA . 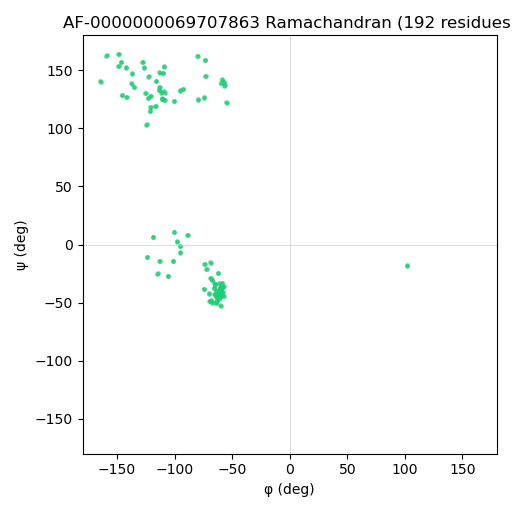LEU B 1 70 ? -7.441 18.641 11.039 1 98.38 70 LEU B CA 1
ATOM 1460 C C . LEU B 1 70 ? -6.992 18.234 9.641 1 98.38 70 LEU B C 1
ATOM 1462 O O . LEU B 1 70 ? -5.965 18.719 9.156 1 98.38 70 LEU B O 1
ATOM 1466 N N . PHE B 1 71 ? -7.746 17.422 8.969 1 98.56 71 PHE B N 1
ATOM 1467 C CA . PHE B 1 71 ? -7.398 16.953 7.633 1 98.56 71 PHE B CA 1
ATOM 1468 C C . PHE B 1 71 ? -7.328 18.125 6.656 1 98.56 71 PHE B C 1
ATOM 1470 O O . PHE B 1 71 ? -6.363 18.25 5.898 1 98.56 71 PHE B O 1
ATOM 1477 N N . LYS B 1 72 ? -8.352 18.969 6.719 1 98.12 72 LYS B N 1
ATOM 1478 C CA . LYS B 1 72 ? -8.398 20.094 5.785 1 98.12 72 LYS B CA 1
ATOM 1479 C C . LYS B 1 72 ? -7.156 20.969 5.922 1 98.12 72 LYS B C 1
ATOM 1481 O O . LYS B 1 72 ? -6.574 21.391 4.918 1 98.12 72 LYS B O 1
ATOM 1486 N N . SER B 1 73 ? -6.773 21.172 7.105 1 97.81 73 SER B N 1
ATOM 1487 C CA . SER B 1 73 ? -5.598 22 7.344 1 97.81 73 SER B CA 1
ATOM 1488 C C . SER B 1 73 ? -4.332 21.328 6.832 1 97.81 73 SER B C 1
ATOM 1490 O O . SER B 1 73 ? -3.561 21.922 6.074 1 97.81 73 SER B O 1
ATOM 1492 N N . VAL B 1 74 ? -4.113 20.062 7.191 1 98.19 74 VAL B N 1
ATOM 1493 C CA . VAL B 1 74 ? -2.92 19.312 6.809 1 98.19 74 VAL B CA 1
ATOM 1494 C C . VAL B 1 74 ? -2.885 19.141 5.293 1 98.19 74 VAL B C 1
ATOM 1496 O O . VAL B 1 74 ? -1.863 19.406 4.656 1 98.19 74 VAL B O 1
ATOM 1499 N N . TRP B 1 75 ? -3.99 18.781 4.742 1 97.81 75 TRP B N 1
ATOM 1500 C CA . TRP B 1 75 ? -4.051 18.406 3.334 1 97.81 75 TRP B CA 1
ATOM 1501 C C . TRP B 1 75 ? -3.949 19.641 2.439 1 97.81 75 TRP B C 1
ATOM 1503 O O . TRP B 1 75 ? -3.332 19.594 1.374 1 97.81 75 TRP B O 1
ATOM 1513 N N . THR B 1 76 ? -4.582 20.75 2.865 1 97.69 76 THR B N 1
ATOM 1514 C CA . THR B 1 76 ? -4.504 22 2.102 1 97.69 76 THR B CA 1
ATOM 1515 C C . THR B 1 76 ? -3.051 22.422 1.919 1 97.69 76 THR B C 1
ATOM 1517 O O . THR B 1 76 ? -2.646 22.812 0.821 1 97.69 76 THR B O 1
ATOM 1520 N N . TYR B 1 77 ? -2.357 22.328 2.92 1 98.38 77 TYR B N 1
ATOM 1521 C CA . TYR B 1 77 ? -0.94 22.672 2.84 1 98.38 77 TYR B CA 1
ATOM 1522 C C . TYR B 1 77 ? -0.18 21.641 2.012 1 98.38 77 TYR B C 1
ATOM 1524 O O . TYR B 1 77 ? 0.584 22 1.113 1 98.38 77 TYR B O 1
ATOM 1532 N N . THR B 1 78 ? -0.354 20.344 2.271 1 98.56 78 THR B N 1
ATOM 1533 C CA . THR B 1 78 ? 0.378 19.25 1.633 1 98.56 78 THR B CA 1
ATOM 1534 C C . THR B 1 78 ? 0.202 19.297 0.118 1 98.56 78 THR B C 1
ATOM 1536 O O . THR B 1 78 ? 1.166 19.125 -0.63 1 98.56 78 THR B O 1
ATOM 1539 N N . LYS B 1 79 ? -0.947 19.672 -0.303 1 98.19 79 LYS B N 1
ATOM 1540 C CA . LYS B 1 79 ? -1.263 19.656 -1.729 1 98.19 79 LYS B CA 1
ATOM 1541 C C . LYS B 1 79 ? -0.467 20.719 -2.48 1 98.19 79 LYS B C 1
ATOM 1543 O O . LYS B 1 79 ? -0.169 20.562 -3.666 1 98.19 79 LYS B O 1
ATOM 1548 N N . THR B 1 80 ? -0.12 21.797 -1.827 1 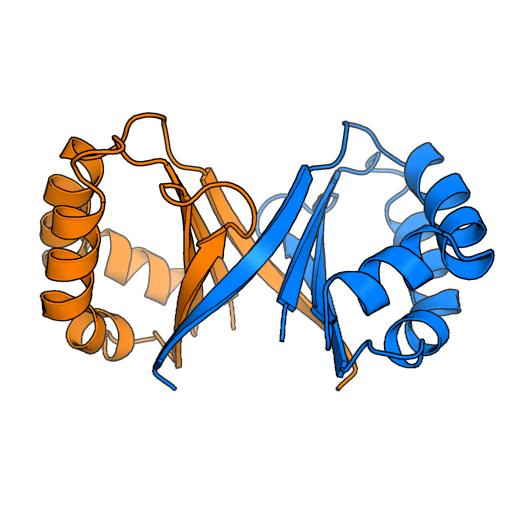98.56 80 THR B N 1
ATOM 1549 C CA . THR B 1 80 ? 0.632 22.875 -2.473 1 98.56 80 THR B CA 1
ATOM 1550 C C . THR B 1 80 ? 2.047 22.406 -2.809 1 98.56 80 THR B C 1
ATOM 1552 O O . THR B 1 80 ? 2.738 23.047 -3.609 1 98.56 80 THR B O 1
ATOM 1555 N N . LEU B 1 81 ? 2.424 21.312 -2.193 1 98.75 81 LEU B N 1
ATOM 1556 C CA . LEU B 1 81 ? 3.793 20.828 -2.336 1 98.75 81 LEU B CA 1
ATOM 1557 C C . LEU B 1 81 ? 3.887 19.781 -3.439 1 98.75 81 LEU B C 1
ATOM 1559 O O . LEU B 1 81 ? 4.984 19.375 -3.824 1 98.75 81 LEU B O 1
ATOM 1563 N N . PHE B 1 82 ? 2.783 19.344 -4.012 1 98.62 82 PHE B N 1
ATOM 1564 C CA . PHE B 1 82 ? 2.725 18.219 -4.949 1 98.62 82 PHE B CA 1
ATOM 1565 C C . PHE B 1 82 ? 3.309 18.625 -6.301 1 98.62 82 PHE B C 1
ATOM 1567 O O . PHE B 1 82 ? 3.215 19.781 -6.707 1 98.62 82 PHE B O 1
ATOM 1574 N N . SER B 1 83 ? 3.941 17.688 -6.906 1 98.62 83 SER B N 1
ATOM 1575 C CA . SER B 1 83 ? 4.316 17.844 -8.305 1 98.62 83 SER B CA 1
ATOM 1576 C C . SER B 1 83 ? 3.369 17.078 -9.227 1 98.62 83 SER B C 1
ATOM 1578 O O . SER B 1 83 ? 3.418 17.25 -10.445 1 98.62 83 SER B O 1
ATOM 1580 N N . GLU B 1 84 ? 2.553 16.172 -8.727 1 98.19 84 GLU B N 1
ATOM 1581 C CA . GLU B 1 84 ? 1.546 15.367 -9.406 1 98.19 84 GLU B CA 1
ATOM 1582 C C . GLU B 1 84 ? 0.348 15.094 -8.508 1 98.19 84 GLU B C 1
ATOM 1584 O O . GLU B 1 84 ? 0.456 15.18 -7.281 1 98.19 84 GLU B O 1
ATOM 1589 N N . LYS B 1 85 ? -0.781 14.805 -9.094 1 97.44 85 LYS B N 1
ATOM 1590 C CA . LYS B 1 85 ? -1.943 14.406 -8.305 1 97.44 85 LYS B CA 1
ATOM 1591 C C . LYS B 1 85 ? -1.653 13.148 -7.496 1 97.44 85 LYS B C 1
ATOM 1593 O O . LYS B 1 85 ? -1.065 12.195 -8.016 1 97.44 85 LYS B O 1
ATOM 1598 N N . PRO B 1 86 ? -2.113 13.117 -6.266 1 98.19 86 PRO B N 1
ATOM 1599 C CA . PRO B 1 86 ? -1.885 11.914 -5.465 1 98.19 86 PRO B CA 1
ATOM 1600 C C . PRO B 1 86 ? -2.762 10.742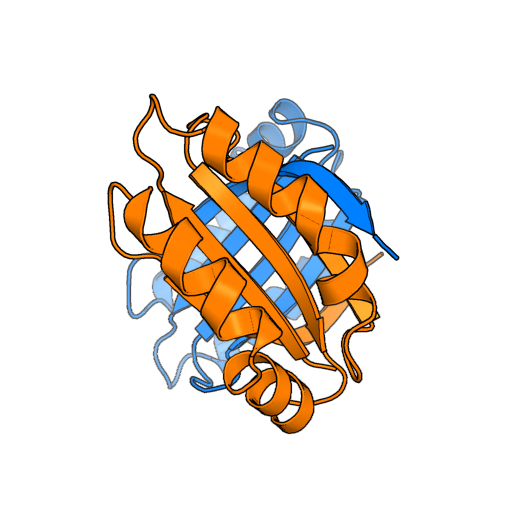 -5.895 1 98.19 86 PRO B C 1
ATOM 1602 O O . PRO B 1 86 ? -3.752 10.938 -6.605 1 98.19 86 PRO B O 1
ATOM 1605 N N . MET B 1 87 ? -2.297 9.594 -5.52 1 97.12 87 MET B N 1
ATOM 1606 C CA . MET B 1 87 ? -3.084 8.367 -5.633 1 97.12 87 MET B CA 1
ATOM 1607 C C . MET B 1 87 ? -3.52 7.875 -4.258 1 97.12 87 MET B C 1
ATOM 1609 O O . MET B 1 87 ? -2.713 7.824 -3.328 1 97.12 87 MET B O 1
ATOM 1613 N N . ALA B 1 88 ? -4.793 7.566 -4.176 1 97.62 88 ALA B N 1
ATOM 1614 C CA . ALA B 1 88 ? -5.305 7.062 -2.904 1 97.62 88 ALA B CA 1
ATOM 1615 C C . ALA B 1 88 ? -6.262 5.895 -3.123 1 97.62 88 ALA B C 1
ATOM 1617 O O . ALA B 1 88 ? -7.07 5.914 -4.055 1 97.62 88 ALA B O 1
ATOM 1618 N N . PHE B 1 89 ? -6.125 4.891 -2.248 1 97.69 89 PHE B N 1
ATOM 1619 C CA . PHE B 1 89 ? -7.09 3.799 -2.273 1 97.69 89 PHE B CA 1
ATOM 1620 C C . PHE B 1 89 ? -7.273 3.207 -0.88 1 97.69 89 PHE B C 1
ATOM 1622 O O . PHE B 1 89 ? -6.398 3.35 -0.021 1 97.69 89 PHE B O 1
ATOM 1629 N N . SER B 1 90 ? -8.406 2.656 -0.701 1 98.56 90 SER B N 1
ATOM 1630 C CA . SER B 1 90 ? -8.742 1.91 0.507 1 98.56 90 SER B CA 1
ATOM 1631 C C . SER B 1 90 ? -8.938 0.429 0.204 1 98.56 90 SER B C 1
ATOM 1633 O O . SER B 1 90 ? -9.352 0.065 -0.9 1 98.56 90 SER B O 1
ATOM 1635 N N . ALA B 1 91 ? -8.602 -0.335 1.176 1 98.56 91 ALA B N 1
ATOM 1636 C CA . ALA B 1 91 ? -8.688 -1.777 0.964 1 98.56 91 ALA B CA 1
ATOM 1637 C C . ALA B 1 91 ? -9 -2.506 2.27 1 98.56 91 ALA B C 1
ATOM 1639 O O . ALA B 1 91 ? -8.93 -1.913 3.35 1 98.56 91 ALA B O 1
ATOM 1640 N N . LYS B 1 92 ? -9.422 -3.752 2.104 1 98 92 LYS B N 1
ATOM 1641 C CA . LYS B 1 92 ? -9.602 -4.664 3.23 1 98 92 LYS B CA 1
ATOM 1642 C C . LYS B 1 92 ? -8.648 -5.848 3.139 1 98 92 LYS B C 1
ATOM 1644 O O . LYS B 1 92 ? -8.406 -6.379 2.053 1 98 92 LYS B O 1
ATOM 1649 N N . LYS B 1 93 ? -8.156 -6.211 4.25 1 97.94 93 LYS B N 1
ATOM 1650 C CA . LYS B 1 93 ? -7.301 -7.391 4.324 1 97.94 93 LYS B CA 1
ATOM 1651 C C . LYS B 1 93 ? -8.125 -8.672 4.211 1 97.94 93 LYS B C 1
ATOM 1653 O O . LYS B 1 93 ? -9.047 -8.891 4.992 1 97.94 93 LYS B O 1
ATOM 1658 N N . ILE B 1 94 ? -7.703 -9.516 3.258 1 97.5 94 ILE B N 1
ATOM 1659 C CA . ILE B 1 94 ? -8.492 -10.734 3.107 1 97.5 94 ILE B CA 1
ATOM 1660 C C . ILE B 1 94 ? -7.648 -11.945 3.473 1 97.5 94 ILE B C 1
ATOM 1662 O O . ILE B 1 94 ? -8.188 -13.016 3.781 1 97.5 94 ILE B O 1
ATOM 1666 N N . GLU B 1 95 ? -6.344 -11.836 3.352 1 97.94 95 GLU B N 1
ATOM 1667 C CA . GLU B 1 95 ? -5.395 -12.852 3.811 1 97.94 95 GLU B CA 1
ATOM 1668 C C . GLU B 1 95 ? -4.207 -12.203 4.523 1 97.94 95 GLU B C 1
ATOM 1670 O O . GLU B 1 95 ? -3.787 -11.102 4.172 1 97.94 95 GLU B O 1
ATOM 1675 N N . GLU B 1 96 ? -3.701 -12.93 5.492 1 98.12 96 GLU B N 1
ATOM 1676 C CA . GLU B 1 96 ? -2.484 -12.523 6.188 1 98.12 96 GLU B CA 1
ATOM 1677 C C . GLU B 1 96 ? -1.604 -13.727 6.508 1 98.12 96 GLU B C 1
ATOM 1679 O O . GLU B 1 96 ? -2.068 -14.703 7.098 1 98.12 96 GLU B O 1
ATOM 1684 N N . LEU B 1 97 ? -0.386 -13.609 6.098 1 97.69 97 LEU B N 1
ATOM 1685 C CA . LEU B 1 97 ? 0.614 -14.625 6.391 1 97.69 97 LEU B CA 1
ATOM 1686 C C . LEU B 1 97 ? 1.821 -14.01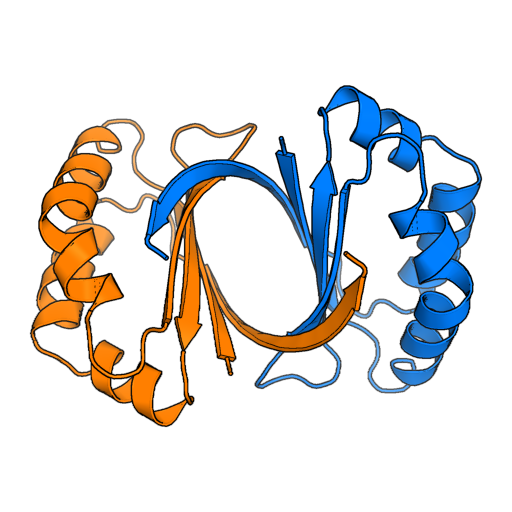6 7.098 1 97.69 97 LEU B C 1
ATOM 1688 O O . LEU B 1 97 ? 2.682 -13.414 6.453 1 97.69 97 LEU B O 1
ATOM 1692 N N . PRO B 1 98 ? 1.932 -14.227 8.414 1 94.88 98 PRO B N 1
ATOM 1693 C CA . PRO B 1 98 ? 3.016 -13.609 9.18 1 94.88 98 PRO B CA 1
ATOM 1694 C C . PRO B 1 98 ? 4.348 -14.336 9.016 1 94.88 98 PRO B C 1
ATOM 1696 O O . PRO B 1 98 ? 4.367 -15.531 8.703 1 94.88 98 PRO B O 1
#

Nearest PDB structures (foldseek):
  4hl9-assembly4_H  TM=9.422E-01  e=4.908E-09  Rhodospirillum rubrum ATCC 11170
  4dpo-assembly1_B  TM=9.315E-01  e=2.484E-09  Methanosarcina mazei Go1
  2gff-assembly1_A  TM=9.349E-01  e=6.898E-09  Yersinia pestis
  2omo-assembly4_E  TM=9.196E-01  e=3.085E-08  Nitrosomonas europaea
  4zos-assembly1_C  TM=9.254E-01  e=3.302E-08  Yersinia enterocolitica subsp. enterocolitica 8081

InterPro domains:
  IPR007138 Antibiotic biosynthesis monooxygenase domain [PF03992] (1-72)
  IPR007138 Antibiotic biosynthesis monooxygenase domain [PS51725] (2-94)
  IPR011008 Dimeric alpha-beta barrel [SSF54909] (1-91)

Sequence (196 aa):
MMIRVVRMTFQEDKVRDFLDNFEANKEKIRHFPGCRYLELWQDKNFKNIFMTYSHWESEEALNQYRDSELFKSVWTYTKTLFSEKPMAFSAKKIEELPMMIRVVRMTFQEDKVRDFLDNFEANKEKIRHFPGCRYLELWQDKNFKNIFMTYSHWESEEALNQYRDSELFKSVWTYTKTLFSEKPMAFSAKKIEELP

Secondary structure (DSSP, 8-state):
-EEEEEEEEB-GGGHHHHHHHHHHHHHHHHTSTTEEEEEEEEESS-TTEEEEEEEES-HHHHHHHHTSHHHHHHHHHHHTTBSS--EEEEEEEEEEE-/-EEEEEEEEB-GGGHHHHHHHHHHHHHHHHTSTTEEEEEEEEESS-TTEEEEEEEES-HHHHHHHHTSHHHHHHHHHHHTTBSS--EEEEEEEEEEE-

pLDDT: mean 98.26, std 0.82, range [92.75, 98.88]

Organism: NCBI:txid1187080